Protein AF-Q9FS65-F1 (afdb_monomer)

Secondary structure (DSSP, 8-state):
---EE-------TTSPP-TT-EE-GGGS-HHHHHHHHH-SEEEES-TTSPPPPPP--TT-SS----TT-TTPPPPHHHHHHHHHTT-SEEEEEEEEEE-TTTSSEEEEEEEEEEESS-----HHHHHHHHHHHHHHHHHHHHHHHHHHHHHHHHHHHHHHHHHHHHT-SSTTHHHHSSS--

InterPro domains:
  IPR001294 Phytochrome [PR01033] (72-93)
  IPR001294 Phytochrome [PR01033] (174-181)
  IPR003018 GAF domain [PF01590] (18-142)
  IPR016132 Phytochrome chromophore attachment domain [PS50046] (1-134)
  IPR029016 GAF-like domain superfamily [G3DSA:3.30.450.40] (1-148)
  IPR043150 Phytochrome, PHY domain superfamily [G3DSA:3.30.450.270] (149-180)

pLDDT: mean 93.16, std 6.76, range [67.38, 98.56]

Nearest PDB structures (foldseek):
  9iuz-assembly1_B  TM=9.362E-01  e=1.000E-20  Arabidopsis thaliana
  8isi-assembly1_B  TM=8.993E-01  e=2.220E-21  Arabidopsis thaliana
  8iff-assembly1_A  TM=9.114E-01  e=3.704E-20  Arabidopsis thaliana
  8isk-assembly1_A  TM=8.924E-01  e=1.300E-20  Zea mays
  8isi-assembly1_A  TM=9.080E-01  e=2.851E-20  Arabidopsis thaliana

Structure (mmCIF, N/CA/C/O backbone):
data_AF-Q9FS65-F1
#
_entry.id   AF-Q9FS65-F1
#
loop_
_atom_site.group_PDB
_atom_site.id
_atom_site.type_symbol
_atom_site.label_atom_id
_atom_site.label_alt_id
_atom_site.label_comp_id
_atom_site.label_asym_id
_atom_site.label_entity_id
_atom_site.label_seq_id
_atom_site.pdbx_PDB_ins_code
_atom_site.Cartn_x
_atom_site.Cartn_y
_atom_site.Cartn_z
_atom_site.occupancy
_atom_site.B_iso_or_equiv
_atom_site.auth_seq_id
_atom_site.auth_comp_id
_atom_site.auth_asym_id
_atom_site.auth_atom_id
_atom_site.pdbx_PDB_model_num
ATOM 1 N N . ASP A 1 1 ? 1.106 12.030 -12.619 1.00 86.31 1 ASP A N 1
ATOM 2 C CA . ASP A 1 1 ? -0.183 12.593 -12.154 1.00 86.31 1 ASP A CA 1
ATOM 3 C C . ASP A 1 1 ? -0.673 11.954 -10.846 1.00 86.31 1 ASP A C 1
ATOM 5 O O . ASP A 1 1 ? -1.723 12.346 -10.353 1.00 86.31 1 ASP A O 1
ATOM 9 N N . ASP A 1 2 ? 0.106 11.047 -10.233 1.00 91.38 2 ASP A N 1
ATOM 10 C CA . ASP A 1 2 ? -0.126 10.528 -8.879 1.00 91.38 2 ASP A CA 1
ATOM 11 C C . ASP A 1 2 ? -1.420 9.708 -8.698 1.00 91.38 2 ASP A C 1
ATOM 13 O O . ASP A 1 2 ? -1.745 9.336 -7.569 1.00 91.38 2 ASP A O 1
ATOM 17 N N . HIS A 1 3 ? -2.154 9.392 -9.763 1.00 96.62 3 HIS A N 1
ATOM 18 C CA . HIS A 1 3 ? -3.291 8.474 -9.694 1.00 96.62 3 HIS A CA 1
ATOM 19 C C . HIS A 1 3 ? -2.804 7.026 -9.478 1.00 96.62 3 HIS A C 1
ATOM 21 O O . HIS A 1 3 ? -1.623 6.725 -9.656 1.00 96.62 3 HIS A O 1
ATOM 27 N N . GLY A 1 4 ? -3.691 6.145 -9.017 1.00 97.31 4 GLY A N 1
ATOM 28 C CA . GLY A 1 4 ? -3.369 4.741 -8.752 1.00 97.31 4 GLY A CA 1
ATOM 29 C C . GLY A 1 4 ? -4.002 3.805 -9.774 1.00 97.31 4 GLY A C 1
ATOM 30 O O . GLY A 1 4 ? -5.078 4.099 -10.282 1.00 97.31 4 GLY A O 1
ATOM 31 N N . GLU A 1 5 ? -3.370 2.661 -10.012 1.00 98.31 5 GLU A N 1
ATOM 32 C CA . GLU A 1 5 ? -3.901 1.557 -10.817 1.00 98.31 5 GLU A CA 1
ATOM 33 C C . GLU A 1 5 ? -3.731 0.244 -10.046 1.00 98.31 5 GLU A C 1
ATOM 35 O O . GLU A 1 5 ? -2.705 0.017 -9.393 1.00 98.31 5 GLU A O 1
ATOM 40 N N . VAL A 1 6 ? -4.729 -0.637 -10.118 1.00 98.56 6 VAL A N 1
ATOM 41 C CA . VAL A 1 6 ? -4.621 -2.002 -9.589 1.00 98.56 6 VAL A CA 1
ATOM 42 C C . VAL A 1 6 ? -3.952 -2.890 -10.635 1.00 98.56 6 VAL A C 1
ATOM 44 O O . VAL A 1 6 ? -4.607 -3.405 -11.535 1.00 98.56 6 VAL A O 1
ATOM 47 N N . VAL A 1 7 ? -2.641 -3.094 -10.498 1.00 98.25 7 VAL A N 1
ATOM 48 C CA . VAL A 1 7 ? -1.824 -3.839 -11.481 1.00 98.25 7 VAL A CA 1
ATOM 49 C C . VAL A 1 7 ? -1.807 -5.359 -11.274 1.00 98.25 7 VAL A C 1
ATOM 51 O O . VAL A 1 7 ? -1.416 -6.108 -12.165 1.00 98.25 7 VAL A O 1
ATOM 54 N N . ALA A 1 8 ? -2.192 -5.830 -10.087 1.00 98.31 8 ALA A N 1
ATOM 55 C CA . ALA A 1 8 ? -2.272 -7.247 -9.746 1.00 98.31 8 ALA A CA 1
ATOM 56 C C . ALA A 1 8 ? -3.258 -7.449 -8.590 1.00 98.31 8 ALA A C 1
ATOM 58 O O . ALA A 1 8 ? -3.319 -6.630 -7.672 1.00 98.31 8 ALA A O 1
ATOM 59 N N . GLU A 1 9 ? -4.004 -8.554 -8.608 1.00 98.50 9 GLU A N 1
ATOM 60 C CA . GLU A 1 9 ? -5.001 -8.863 -7.585 1.00 98.50 9 GLU A CA 1
ATOM 61 C C . GLU A 1 9 ? -5.102 -10.376 -7.341 1.00 98.50 9 GLU A C 1
ATOM 63 O O . GLU A 1 9 ? -5.035 -11.179 -8.269 1.00 98.50 9 GLU A O 1
ATOM 68 N N . MET A 1 10 ? -5.300 -10.755 -6.077 1.00 98.00 10 MET A N 1
ATOM 69 C CA . MET A 1 10 ? -5.759 -12.081 -5.668 1.00 98.00 10 MET A CA 1
ATOM 70 C C . MET A 1 10 ? -6.933 -11.883 -4.712 1.00 98.00 10 MET A C 1
ATOM 72 O O . MET A 1 10 ? -6.786 -11.238 -3.672 1.00 98.00 10 MET A O 1
ATOM 76 N N . ARG A 1 11 ? -8.099 -12.433 -5.056 1.00 97.12 11 ARG A N 1
ATOM 77 C CA . ARG A 1 11 ? -9.352 -12.193 -4.329 1.00 97.12 11 ARG A CA 1
ATOM 78 C C . ARG A 1 11 ? -10.133 -13.475 -4.076 1.00 97.12 11 ARG A C 1
ATOM 80 O O . ARG A 1 11 ? -9.870 -14.519 -4.667 1.00 97.12 11 ARG A O 1
ATOM 87 N N . ARG A 1 12 ? -11.142 -13.372 -3.210 1.00 97.62 12 ARG A N 1
ATOM 88 C CA . ARG A 1 12 ? -12.167 -14.411 -3.063 1.00 97.62 12 ARG A CA 1
ATOM 89 C C . ARG A 1 12 ? -12.995 -14.482 -4.368 1.00 97.62 12 ARG A C 1
ATOM 91 O O . ARG A 1 12 ? -13.317 -13.414 -4.902 1.00 97.62 12 ARG A O 1
ATOM 98 N N . PRO A 1 13 ? -13.316 -15.676 -4.908 1.00 96.56 13 PRO A N 1
ATOM 99 C CA . PRO A 1 13 ? -13.944 -15.811 -6.232 1.00 96.56 13 PRO A CA 1
ATOM 100 C C . PRO A 1 13 ? -15.303 -15.116 -6.405 1.00 96.56 13 PRO A C 1
ATOM 102 O O . PRO A 1 13 ? -15.640 -14.718 -7.514 1.00 96.56 13 PRO A O 1
ATOM 105 N N . ASP A 1 14 ? -16.049 -14.927 -5.324 1.00 96.94 14 ASP A N 1
ATOM 106 C CA . ASP A 1 14 ? -17.379 -14.307 -5.271 1.00 96.94 14 ASP A CA 1
ATOM 107 C C . ASP A 1 14 ? -17.375 -12.768 -5.230 1.00 96.94 14 ASP A C 1
ATOM 109 O O . ASP A 1 14 ? -18.440 -12.163 -5.276 1.00 96.94 14 ASP A O 1
ATOM 113 N N . LEU A 1 15 ? -16.211 -12.126 -5.097 1.00 96.62 15 LEU A N 1
ATOM 114 C CA . LEU A 1 15 ? -16.104 -10.662 -5.076 1.00 96.62 15 LEU A CA 1
ATOM 115 C C . LEU A 1 15 ? -15.887 -10.099 -6.480 1.00 96.62 15 LEU A C 1
ATOM 117 O O . LEU A 1 15 ? -15.248 -10.742 -7.302 1.00 96.62 15 LEU A O 1
ATOM 121 N N . GLU A 1 16 ? -16.343 -8.882 -6.749 1.00 96.38 16 GLU A N 1
ATOM 122 C CA . GLU A 1 16 ? -16.004 -8.213 -8.009 1.00 96.38 16 GLU A CA 1
ATOM 123 C C . GLU A 1 16 ? -14.493 -7.914 -8.082 1.00 96.38 16 GLU A C 1
ATOM 125 O O . GLU A 1 16 ? -13.897 -7.538 -7.067 1.00 96.38 16 GLU A O 1
ATOM 130 N N . PRO A 1 17 ? -13.843 -8.119 -9.244 1.00 97.31 17 PRO A N 1
ATOM 131 C CA . PRO A 1 17 ? -12.432 -7.802 -9.422 1.00 97.31 17 PRO A CA 1
ATOM 132 C C . PRO A 1 17 ? -12.204 -6.292 -9.515 1.00 97.31 17 PRO A C 1
ATOM 134 O O . PRO A 1 17 ? -12.977 -5.578 -10.153 1.00 97.31 17 PRO A O 1
ATOM 137 N N . TYR A 1 18 ? -11.093 -5.821 -8.950 1.00 97.75 18 TYR A N 1
ATOM 138 C CA . TYR A 1 18 ? -10.623 -4.441 -9.119 1.00 97.75 18 TYR A CA 1
ATOM 139 C C . TYR A 1 18 ? -9.433 -4.320 -10.076 1.00 97.75 18 TYR A C 1
ATOM 141 O O . TYR A 1 18 ? -9.003 -3.207 -10.373 1.00 97.75 18 TYR A O 1
ATOM 149 N N . LEU A 1 19 ? -8.896 -5.441 -10.567 1.00 98.31 19 LEU A N 1
ATOM 150 C CA . LEU A 1 19 ? -7.780 -5.474 -11.515 1.00 98.31 19 LEU A CA 1
ATOM 151 C C . LEU A 1 19 ? -8.014 -4.560 -12.734 1.00 98.31 19 LEU A C 1
ATOM 153 O O . LEU A 1 19 ? -9.037 -4.660 -13.407 1.00 98.31 19 LEU A O 1
ATOM 157 N N . GLY A 1 20 ? -7.037 -3.698 -13.027 1.00 97.81 20 GLY A N 1
ATOM 158 C CA . GLY A 1 20 ? -7.067 -2.752 -14.146 1.00 97.81 20 GLY A CA 1
ATOM 159 C C . GLY A 1 20 ? -7.881 -1.477 -13.899 1.00 97.81 20 GLY A C 1
ATOM 160 O O . GLY A 1 20 ? -7.923 -0.608 -14.767 1.00 97.81 20 GLY A O 1
ATOM 161 N N . LEU A 1 21 ? -8.528 -1.324 -12.737 1.00 98.00 21 LEU A N 1
ATOM 162 C CA . LEU A 1 21 ? -9.207 -0.076 -12.392 1.00 98.00 21 LEU A CA 1
ATOM 163 C C . LEU A 1 21 ? -8.202 1.007 -11.986 1.00 98.00 21 LEU A C 1
ATOM 165 O O . LEU A 1 21 ? -7.251 0.758 -11.237 1.00 98.00 21 LEU A O 1
ATOM 169 N N . HIS A 1 22 ? -8.474 2.231 -12.443 1.00 98.00 22 HIS A N 1
ATOM 170 C CA . HIS A 1 22 ? -7.734 3.434 -12.080 1.00 98.00 22 HIS A CA 1
ATOM 171 C C . HIS A 1 22 ? -8.513 4.256 -11.051 1.00 98.00 22 HIS A C 1
ATOM 173 O O . HIS A 1 22 ? -9.728 4.425 -11.157 1.00 98.00 22 HIS A O 1
ATOM 179 N N . TYR A 1 23 ? -7.793 4.808 -10.079 1.00 97.19 23 TYR A N 1
ATOM 180 C CA . TYR A 1 23 ? -8.343 5.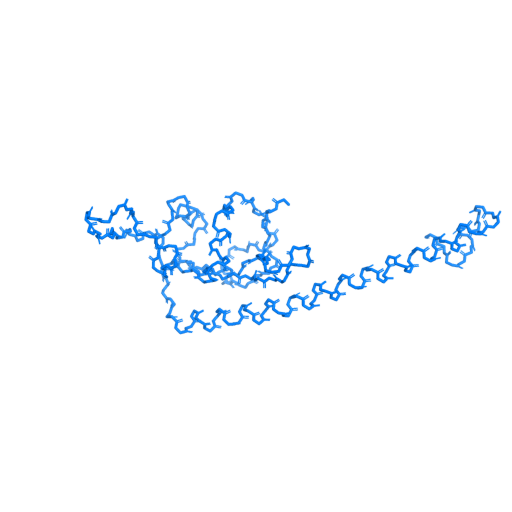595 -8.981 1.00 97.19 23 TYR A CA 1
ATOM 181 C C . TYR A 1 23 ? -7.692 6.976 -8.943 1.00 97.19 23 TYR A C 1
ATOM 183 O O . TYR A 1 23 ? -6.473 7.086 -9.120 1.00 97.19 23 TYR A O 1
ATOM 191 N N . PRO A 1 24 ? -8.465 8.044 -8.693 1.00 97.38 24 PRO A N 1
ATOM 192 C CA . PRO A 1 24 ? -7.945 9.400 -8.715 1.00 97.38 24 PRO A CA 1
ATOM 193 C C . PRO A 1 24 ? -6.917 9.620 -7.601 1.00 97.38 24 PRO A C 1
ATOM 195 O O . PRO A 1 24 ? -7.015 9.073 -6.501 1.00 97.38 24 PRO A O 1
ATOM 198 N N . ALA A 1 25 ? -5.944 10.499 -7.850 1.00 95.69 25 ALA A N 1
ATOM 199 C CA . ALA A 1 25 ? -4.888 10.806 -6.882 1.00 95.69 25 ALA A CA 1
ATOM 200 C C . ALA A 1 25 ? -5.428 11.296 -5.522 1.00 95.69 25 ALA A C 1
ATOM 202 O O . ALA A 1 25 ? -4.781 11.110 -4.486 1.00 95.69 25 ALA A O 1
ATOM 203 N N . THR A 1 26 ? -6.617 11.904 -5.527 1.00 94.50 26 THR A N 1
ATOM 204 C CA . THR A 1 26 ? -7.312 12.451 -4.357 1.00 94.50 26 THR A CA 1
ATOM 205 C C . THR A 1 26 ? -7.785 11.395 -3.361 1.00 94.50 26 THR A C 1
ATOM 207 O O . THR A 1 26 ? -7.934 11.728 -2.186 1.00 94.50 26 THR A O 1
ATOM 210 N N . ASP A 1 27 ? -7.956 10.135 -3.778 1.00 95.12 27 ASP A N 1
ATOM 211 C CA . ASP A 1 27 ? -8.369 9.041 -2.883 1.00 95.12 27 ASP A CA 1
ATOM 212 C C . ASP A 1 27 ? -7.326 8.777 -1.787 1.00 95.12 27 ASP A C 1
ATOM 214 O O . ASP A 1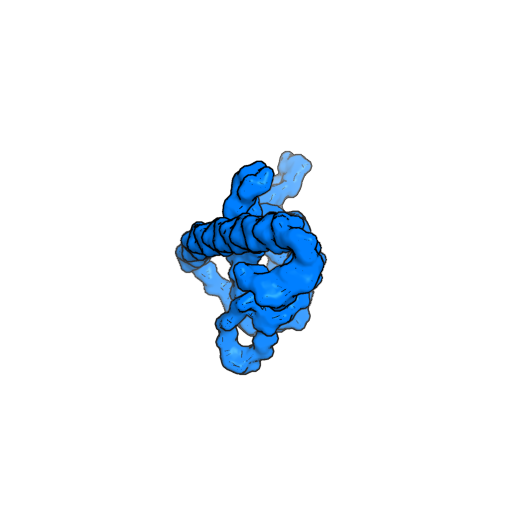 27 ? -7.655 8.406 -0.656 1.00 95.12 27 ASP A O 1
ATOM 218 N N . ILE A 1 28 ? -6.048 9.031 -2.094 1.00 94.38 28 ILE A N 1
ATOM 219 C CA . ILE A 1 28 ? -4.940 8.961 -1.140 1.00 94.38 28 ILE A CA 1
ATOM 220 C C . ILE A 1 28 ? -4.208 10.308 -1.137 1.00 94.38 28 ILE A C 1
ATOM 222 O O . ILE A 1 28 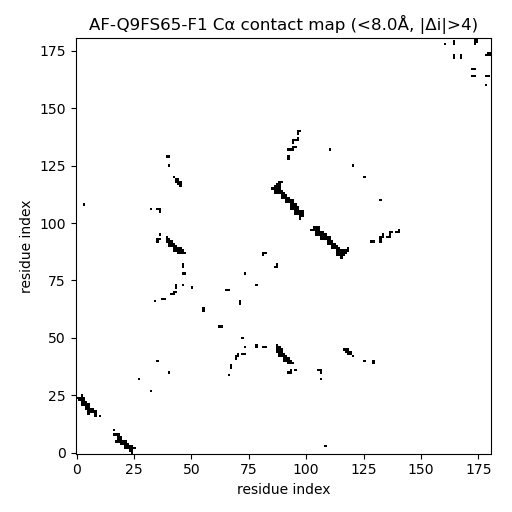? -3.258 10.495 -1.906 1.00 94.38 28 ILE A O 1
ATOM 226 N N . PRO A 1 29 ? -4.587 11.240 -0.241 1.00 94.81 29 PRO A N 1
ATOM 227 C CA . PRO A 1 29 ? -3.957 12.553 -0.150 1.00 94.81 29 PRO A CA 1
ATOM 228 C C . PRO A 1 29 ? -2.439 12.470 0.048 1.00 94.81 29 PRO A C 1
ATOM 230 O O . PRO A 1 29 ? -1.941 11.556 0.714 1.00 94.81 29 PRO A O 1
ATOM 233 N N . GLN A 1 30 ? -1.696 13.466 -0.444 1.00 93.69 30 GLN A N 1
ATOM 234 C CA . GLN A 1 30 ? -0.228 13.510 -0.341 1.00 93.69 30 GLN A CA 1
ATOM 235 C C . GLN A 1 30 ? 0.281 13.352 1.103 1.00 93.69 30 GLN A C 1
ATOM 237 O O . GLN A 1 30 ? 1.238 12.618 1.347 1.00 93.69 30 GLN A O 1
ATOM 242 N N . ALA A 1 31 ? -0.406 13.947 2.085 1.00 92.31 31 ALA A N 1
ATOM 243 C CA . ALA A 1 31 ? -0.077 13.777 3.502 1.00 92.31 31 ALA A CA 1
ATOM 244 C C . ALA A 1 31 ? -0.142 12.305 3.957 1.00 92.31 31 ALA A C 1
ATOM 246 O O . ALA A 1 31 ? 0.715 11.846 4.715 1.00 92.31 31 ALA A O 1
ATOM 247 N N . SER A 1 32 ? -1.118 11.537 3.463 1.00 94.31 32 SER A N 1
ATOM 248 C CA . SER A 1 32 ? -1.241 10.102 3.747 1.00 94.31 32 SER A CA 1
ATOM 249 C C . SER A 1 32 ? -0.114 9.303 3.095 1.00 94.31 32 SER A C 1
ATOM 251 O O . SER A 1 32 ? 0.467 8.438 3.749 1.00 94.31 32 SER A O 1
ATOM 253 N N . ARG A 1 33 ? 0.258 9.626 1.849 1.00 95.00 33 ARG A N 1
ATOM 254 C CA . ARG A 1 33 ? 1.407 9.005 1.157 1.00 95.00 33 ARG A CA 1
ATOM 255 C C . ARG A 1 33 ? 2.710 9.243 1.913 1.00 95.00 33 ARG A C 1
ATOM 257 O O . ARG A 1 33 ? 3.480 8.316 2.144 1.00 95.00 33 ARG A O 1
ATOM 264 N N . PHE A 1 34 ? 2.916 10.466 2.394 1.00 92.38 34 PHE A N 1
ATOM 265 C CA . PHE A 1 34 ? 4.062 10.801 3.233 1.00 92.38 34 PHE A CA 1
ATOM 266 C C . PHE A 1 34 ? 4.050 10.047 4.573 1.00 92.38 34 PHE A C 1
ATOM 268 O O . PHE A 1 34 ? 5.091 9.589 5.048 1.00 92.38 34 PHE A O 1
ATOM 275 N N . LEU A 1 35 ? 2.877 9.853 5.184 1.00 93.50 35 LEU A N 1
ATOM 276 C CA . LEU A 1 35 ? 2.758 9.025 6.385 1.00 93.50 35 LEU A CA 1
ATOM 277 C C . LEU A 1 35 ? 3.093 7.553 6.123 1.00 93.50 35 LEU A C 1
ATOM 279 O O . LEU A 1 35 ? 3.681 6.935 7.009 1.00 93.50 35 LEU A O 1
ATOM 283 N N . PHE A 1 36 ? 2.788 7.010 4.942 1.00 95.00 36 PHE A N 1
ATOM 284 C CA . PHE A 1 36 ? 3.178 5.648 4.557 1.00 95.00 36 PHE A CA 1
ATOM 285 C C . PHE A 1 36 ? 4.695 5.476 4.416 1.00 95.00 36 PHE A C 1
ATOM 287 O O . PHE A 1 36 ? 5.223 4.411 4.728 1.00 95.00 36 PHE A O 1
ATOM 294 N N . MET A 1 37 ? 5.421 6.540 4.060 1.00 91.94 37 MET A N 1
ATOM 295 C CA . MET A 1 37 ? 6.889 6.525 4.080 1.00 91.94 37 MET A CA 1
ATOM 296 C C . MET A 1 37 ? 7.455 6.408 5.502 1.00 91.94 37 MET A C 1
ATOM 298 O O . MET A 1 37 ? 8.514 5.814 5.698 1.00 91.94 37 MET A O 1
ATOM 302 N N . LYS A 1 38 ? 6.750 6.955 6.504 1.00 89.88 38 LYS A N 1
ATOM 303 C CA . LYS A 1 38 ? 7.149 6.891 7.922 1.00 89.88 38 LYS A CA 1
ATOM 304 C C . LYS A 1 38 ? 6.643 5.638 8.635 1.00 89.88 38 LYS A C 1
ATOM 306 O O . LYS A 1 38 ? 7.338 5.129 9.506 1.00 89.88 38 LYS A O 1
ATOM 311 N N . ASN A 1 39 ? 5.443 5.176 8.294 1.00 92.69 39 ASN A N 1
ATOM 312 C CA . ASN A 1 39 ? 4.802 3.997 8.864 1.00 92.69 39 ASN A CA 1
ATOM 313 C C . ASN A 1 39 ? 4.364 3.086 7.730 1.00 92.69 39 ASN A C 1
ATOM 315 O O . ASN A 1 39 ? 3.329 3.306 7.099 1.00 92.69 39 ASN A O 1
ATOM 319 N N . ARG A 1 40 ? 5.176 2.062 7.487 1.00 95.38 40 ARG A N 1
ATOM 320 C CA . ARG A 1 40 ? 5.052 1.218 6.302 1.00 95.38 40 ARG A CA 1
ATOM 321 C C . ARG A 1 40 ? 3.861 0.279 6.350 1.00 95.38 40 ARG A C 1
ATOM 323 O O . ARG A 1 40 ? 3.460 -0.196 5.301 1.00 95.38 40 ARG A O 1
ATOM 330 N N . VAL A 1 41 ? 3.287 0.025 7.525 1.00 97.56 41 VAL A N 1
ATOM 331 C CA . VAL A 1 41 ? 2.123 -0.852 7.687 1.00 97.56 41 VAL A CA 1
ATOM 332 C C . VAL A 1 41 ? 1.027 -0.138 8.457 1.00 97.56 41 VAL A C 1
ATOM 334 O O . VAL A 1 41 ? 1.258 0.420 9.532 1.00 97.56 41 VAL A O 1
ATOM 337 N N . ARG A 1 42 ? -0.194 -0.191 7.927 1.00 97.50 42 ARG A N 1
ATOM 338 C CA . ARG A 1 42 ? -1.387 0.358 8.564 1.00 97.5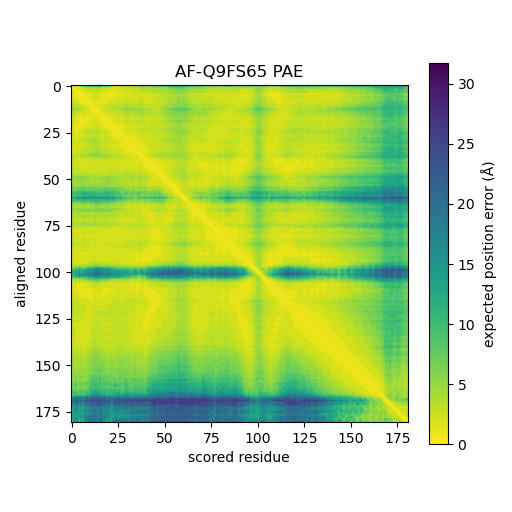0 42 ARG A CA 1
ATOM 339 C C . ARG A 1 42 ? -2.521 -0.650 8.518 1.00 97.50 42 ARG A C 1
ATOM 341 O O . ARG A 1 42 ? -2.841 -1.169 7.459 1.00 97.50 42 ARG A O 1
ATOM 348 N N . MET A 1 43 ? -3.158 -0.871 9.662 1.00 98.25 43 MET A N 1
ATOM 349 C CA . MET A 1 43 ? -4.304 -1.764 9.789 1.00 98.25 43 MET A CA 1
ATOM 350 C C . MET A 1 43 ? -5.512 -0.988 10.316 1.00 98.25 43 MET A C 1
ATOM 352 O O . MET A 1 43 ? -5.378 -0.180 11.234 1.00 98.25 43 MET A O 1
ATOM 356 N N . ILE A 1 44 ? -6.684 -1.264 9.756 1.00 98.38 44 ILE A N 1
ATOM 357 C CA . ILE A 1 44 ? -7.987 -0.882 10.300 1.00 98.38 44 ILE A CA 1
ATOM 358 C C . ILE A 1 44 ? -8.773 -2.177 10.480 1.00 98.38 44 ILE A C 1
ATOM 360 O O . ILE A 1 44 ? -9.071 -2.854 9.499 1.00 98.38 44 ILE A O 1
ATOM 364 N N . CYS A 1 45 ? -9.098 -2.530 11.724 1.00 98.06 45 CYS A N 1
ATOM 365 C CA . CYS A 1 45 ? -9.803 -3.781 12.016 1.00 98.06 45 CYS A CA 1
ATOM 366 C C . CYS A 1 45 ? -11.276 -3.740 11.621 1.00 98.06 45 CYS A C 1
ATOM 368 O O . CYS A 1 45 ? -11.811 -4.753 11.193 1.00 98.06 45 CYS A O 1
ATOM 370 N N . ASP A 1 46 ? -11.922 -2.595 11.831 1.00 98.31 46 ASP A N 1
ATOM 371 C CA . ASP A 1 46 ? -13.312 -2.321 11.477 1.00 98.31 46 ASP A CA 1
ATOM 372 C C . ASP A 1 46 ? -13.462 -0.801 11.343 1.00 98.31 46 ASP A C 1
ATOM 374 O O . ASP A 1 46 ? -13.194 -0.075 12.305 1.00 98.31 46 ASP A O 1
ATOM 378 N N . TYR A 1 47 ? -13.851 -0.300 10.169 1.00 97.19 47 TYR A N 1
ATOM 379 C CA . TYR A 1 47 ? -14.059 1.142 9.982 1.00 97.19 47 TYR A CA 1
ATOM 380 C C . TYR A 1 47 ? -15.278 1.673 10.756 1.00 97.19 47 TYR A C 1
ATOM 382 O O . TYR A 1 47 ? -15.362 2.875 11.003 1.00 97.19 47 TYR A O 1
ATOM 390 N N . ARG A 1 48 ? -16.217 0.795 11.134 1.00 97.06 48 ARG A N 1
ATOM 391 C CA . ARG A 1 48 ? -17.466 1.142 11.833 1.00 97.06 48 ARG A CA 1
ATOM 392 C C . ARG A 1 48 ? -17.260 1.302 13.336 1.00 97.06 48 ARG A C 1
ATOM 394 O O . ARG A 1 48 ? -18.126 1.843 14.020 1.00 97.06 48 ARG A O 1
ATOM 401 N N . ALA A 1 49 ? -16.135 0.815 13.861 1.00 95.81 49 ALA A N 1
ATOM 402 C CA . ALA A 1 49 ? -15.831 0.898 15.279 1.00 95.81 49 ALA A CA 1
ATOM 403 C C . ALA A 1 49 ? -15.715 2.362 15.726 1.00 95.81 49 ALA A C 1
ATOM 405 O O . ALA A 1 49 ? -15.013 3.172 15.117 1.00 95.81 49 ALA A O 1
ATOM 406 N N . THR A 1 50 ? -16.384 2.701 16.829 1.00 95.50 50 THR A N 1
ATOM 407 C CA . THR A 1 50 ? -16.324 4.049 17.396 1.00 95.50 50 THR A CA 1
ATOM 408 C C . THR A 1 50 ? -14.907 4.361 17.874 1.00 95.50 50 THR A C 1
ATOM 410 O O . THR A 1 50 ? -14.338 3.644 18.699 1.00 95.50 50 THR A O 1
ATOM 413 N N . ALA A 1 51 ? -14.330 5.455 17.374 1.00 95.25 51 ALA A N 1
ATOM 414 C CA . ALA A 1 51 ? -12.994 5.882 17.766 1.00 95.25 51 ALA A CA 1
ATOM 415 C C . ALA A 1 51 ? -12.942 6.274 19.254 1.00 95.25 51 ALA A C 1
ATOM 417 O O . ALA A 1 51 ? -13.756 7.063 19.741 1.00 95.25 51 ALA A O 1
ATOM 418 N N . VAL A 1 52 ? -11.939 5.763 19.968 1.00 96.00 52 VAL A N 1
ATOM 419 C CA . VAL A 1 52 ? -11.727 6.061 21.390 1.00 96.00 52 VAL A CA 1
ATOM 420 C C . VAL A 1 52 ? -10.890 7.330 21.537 1.00 96.00 52 VAL A C 1
ATOM 422 O O . VAL A 1 52 ? -9.797 7.443 20.979 1.00 96.00 52 VAL A O 1
ATOM 425 N N . LYS A 1 53 ? -11.394 8.301 22.310 1.00 94.69 53 LYS A N 1
ATOM 426 C CA . LYS A 1 53 ? -10.681 9.558 22.578 1.00 94.69 53 LYS A CA 1
ATOM 427 C C . LYS A 1 53 ? -9.479 9.313 23.492 1.00 94.69 53 LYS A C 1
ATOM 429 O O . LYS A 1 53 ? -9.634 8.791 24.595 1.00 94.69 53 LYS A O 1
ATOM 434 N N . VAL A 1 54 ? -8.304 9.773 23.069 1.00 94.75 54 VAL A N 1
ATOM 435 C CA . VAL A 1 54 ? -7.101 9.794 23.911 1.00 94.75 54 VAL A CA 1
ATOM 436 C C . VAL A 1 54 ? -7.251 10.876 24.979 1.00 94.75 54 VAL A C 1
ATOM 438 O O . VAL A 1 54 ? -7.569 12.026 24.673 1.00 94.75 54 VAL A O 1
ATOM 441 N N . ARG A 1 55 ? -7.038 10.508 26.245 1.00 94.69 55 ARG A N 1
ATOM 442 C CA . ARG A 1 55 ? -6.978 11.453 27.365 1.00 94.69 55 ARG A CA 1
ATOM 443 C C . ARG A 1 55 ? -5.538 11.926 27.511 1.00 94.69 55 ARG A C 1
ATOM 445 O O . ARG A 1 55 ? -4.636 11.107 27.637 1.00 94.69 55 ARG A O 1
ATOM 452 N N . GLN A 1 56 ? -5.339 13.237 27.474 1.00 94.19 56 GLN A N 1
ATOM 453 C CA . GLN A 1 56 ? -4.028 13.867 27.598 1.00 94.19 56 GLN A CA 1
ATOM 454 C C . GLN A 1 56 ? -4.062 14.923 28.704 1.00 94.19 56 GLN A C 1
ATOM 456 O O . GLN A 1 56 ? -5.108 15.529 28.954 1.00 94.19 56 GLN A O 1
ATOM 461 N N . ASP A 1 57 ? -2.929 15.119 29.371 1.00 95.31 57 ASP A N 1
ATOM 462 C CA . ASP A 1 57 ? -2.771 16.153 30.392 1.00 95.31 57 ASP A CA 1
ATOM 463 C C . ASP A 1 57 ? -2.941 17.547 29.764 1.00 95.31 57 ASP A C 1
ATOM 465 O O . ASP A 1 57 ? -2.388 17.825 28.700 1.00 95.31 57 ASP A O 1
ATOM 469 N N . LYS A 1 58 ? -3.688 18.438 30.426 1.00 92.81 58 LYS A N 1
ATOM 470 C CA . LYS A 1 58 ? -3.916 19.816 29.958 1.00 92.81 58 LYS A CA 1
ATOM 471 C C . LYS A 1 58 ? -2.633 20.651 29.907 1.00 92.81 58 LYS A C 1
ATOM 473 O O . LYS A 1 58 ? -2.612 21.671 29.232 1.00 92.81 58 LYS A O 1
ATOM 478 N N . ARG A 1 59 ? -1.581 20.230 30.615 1.00 95.50 59 ARG A N 1
ATOM 479 C CA . ARG A 1 59 ? -0.260 20.873 30.608 1.00 95.50 59 ARG A CA 1
ATOM 480 C C . ARG A 1 59 ? 0.504 20.664 29.300 1.00 95.50 59 ARG A C 1
ATOM 482 O O . ARG A 1 59 ? 1.472 21.375 29.048 1.00 95.50 59 ARG A O 1
ATOM 489 N N . LEU A 1 60 ? 0.097 19.705 28.465 1.00 92.38 60 LEU A N 1
ATOM 490 C CA . LEU A 1 60 ? 0.660 19.545 27.127 1.00 92.38 60 LEU A CA 1
ATOM 491 C C . LEU A 1 60 ? 0.217 20.726 26.254 1.00 92.38 60 LEU A C 1
ATOM 493 O O . LEU A 1 60 ? -0.961 20.859 25.937 1.00 92.38 60 LEU A O 1
ATOM 497 N N . GLY A 1 61 ? 1.171 21.556 25.825 1.00 89.81 61 GLY A N 1
ATOM 498 C CA . GLY A 1 61 ? 0.908 22.712 24.956 1.00 89.81 61 GLY A CA 1
ATOM 499 C C . GLY A 1 61 ? 0.416 22.358 23.544 1.00 89.81 61 GLY A C 1
ATOM 500 O O . GLY A 1 61 ? 0.056 23.247 22.781 1.00 89.81 61 GLY A O 1
ATOM 501 N N . GLN A 1 62 ? 0.393 21.070 23.185 1.00 91.38 62 GLN A N 1
ATOM 502 C CA . GLN A 1 62 ? -0.131 20.573 21.915 1.00 91.38 62 GLN A CA 1
ATOM 503 C C . GLN A 1 62 ? -0.663 19.142 22.046 1.00 91.38 62 GLN A C 1
ATOM 505 O O . GLN A 1 62 ? -0.270 18.392 22.941 1.00 91.38 62 GLN A O 1
ATOM 510 N N . VAL A 1 63 ? -1.534 18.748 21.115 1.00 90.31 63 VAL A N 1
ATOM 511 C CA . VAL A 1 63 ? -2.068 17.381 21.037 1.00 90.31 63 VAL A CA 1
ATOM 512 C C . VAL A 1 63 ? -0.954 16.392 20.685 1.00 90.31 63 VAL A C 1
ATOM 514 O O . VAL A 1 63 ? -0.131 16.657 19.807 1.00 90.31 63 VAL A O 1
ATOM 517 N N . LEU A 1 64 ? -0.944 15.228 21.339 1.00 92.06 64 LEU A N 1
ATOM 518 C CA . LEU A 1 64 ? 0.023 14.170 21.043 1.00 92.06 64 LEU A CA 1
ATOM 519 C C . LEU A 1 64 ? -0.083 13.707 19.580 1.00 92.06 64 LEU A C 1
ATOM 521 O O . LEU A 1 64 ? -1.159 13.351 19.093 1.00 92.06 64 LEU A O 1
ATOM 525 N N . SER A 1 65 ? 1.054 13.628 18.885 1.00 91.69 65 SER A N 1
ATOM 526 C CA . SER A 1 65 ? 1.088 13.089 17.525 1.00 91.69 65 SER A CA 1
ATOM 527 C C . SER A 1 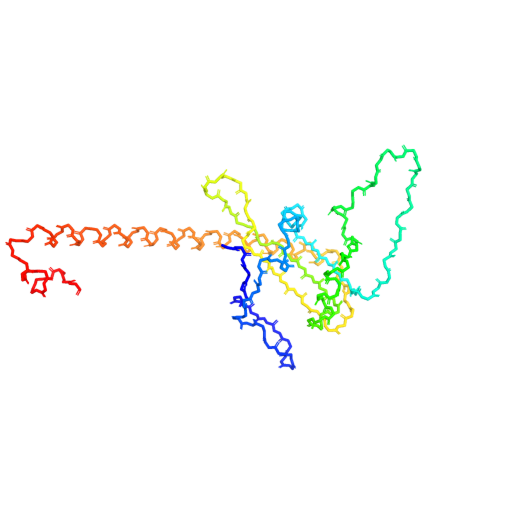65 ? 0.945 11.568 17.536 1.00 91.69 65 SER A C 1
ATOM 529 O O . SER A 1 65 ? 1.868 10.837 17.889 1.00 91.69 65 SER A O 1
ATOM 531 N N . LEU A 1 66 ? -0.202 11.074 17.068 1.00 93.75 66 LEU A N 1
ATOM 532 C CA . LEU A 1 66 ? -0.465 9.639 16.901 1.00 93.75 66 LEU A CA 1
ATOM 533 C C . LEU A 1 66 ? -0.020 9.101 15.539 1.00 93.75 66 LEU A C 1
ATOM 535 O O . LEU A 1 66 ? -0.370 7.981 15.175 1.00 93.75 66 LEU A O 1
ATOM 539 N N . SER A 1 67 ? 0.749 9.881 14.776 1.00 90.38 67 SER A N 1
ATOM 540 C CA . SER A 1 67 ? 1.140 9.543 13.403 1.00 90.38 67 SER A CA 1
ATOM 541 C C . SER A 1 67 ? 1.778 8.158 13.293 1.00 90.38 67 SER A C 1
ATOM 543 O O . SER A 1 67 ? 1.521 7.473 12.311 1.00 90.38 67 SER A O 1
ATOM 545 N N . ARG A 1 68 ? 2.561 7.736 14.299 1.00 90.94 68 ARG A N 1
ATOM 546 C CA . ARG A 1 68 ? 3.245 6.430 14.365 1.00 90.94 68 ARG A CA 1
ATOM 547 C C . ARG A 1 68 ? 2.508 5.349 15.163 1.00 90.94 68 ARG A C 1
ATOM 549 O O . ARG A 1 68 ? 3.017 4.245 15.319 1.00 90.94 68 ARG A O 1
ATOM 556 N N . SER A 1 69 ? 1.324 5.651 15.690 1.00 94.44 69 SER A N 1
ATOM 557 C CA . SER A 1 69 ? 0.540 4.664 16.430 1.00 94.44 69 SER A CA 1
ATOM 558 C C . SER A 1 69 ? -0.071 3.642 15.474 1.00 94.44 69 SER A C 1
ATOM 560 O O . SER A 1 69 ? -0.742 4.005 14.506 1.00 94.44 69 SER A O 1
ATOM 562 N N . THR A 1 70 ? 0.106 2.358 15.786 1.00 94.12 70 THR A N 1
ATOM 563 C CA . THR A 1 70 ? -0.491 1.243 15.032 1.00 94.12 70 THR A CA 1
ATOM 564 C C . THR A 1 70 ? -2.011 1.163 15.192 1.00 94.12 70 THR A C 1
ATOM 566 O O . THR A 1 70 ? -2.673 0.542 14.367 1.00 94.12 70 THR A O 1
ATOM 569 N N . LEU A 1 71 ? -2.564 1.815 16.222 1.00 94.94 71 LEU A N 1
ATOM 570 C CA . LEU A 1 71 ? -3.996 1.852 16.543 1.00 94.94 71 LEU A CA 1
ATOM 571 C C . LEU A 1 71 ? -4.659 3.180 16.148 1.00 94.94 71 LEU A C 1
ATOM 573 O O . LEU A 1 71 ? -5.772 3.478 16.578 1.00 94.94 71 LEU A O 1
ATOM 577 N N . ARG A 1 72 ? -3.974 4.021 15.364 1.00 95.31 72 ARG A N 1
ATOM 578 C CA . ARG A 1 72 ? -4.511 5.316 14.936 1.00 95.31 72 ARG A CA 1
ATOM 579 C C . ARG A 1 72 ? -5.810 5.125 14.143 1.00 95.31 72 ARG A C 1
ATOM 581 O O . ARG A 1 72 ? -5.805 4.513 13.073 1.00 95.31 72 ARG 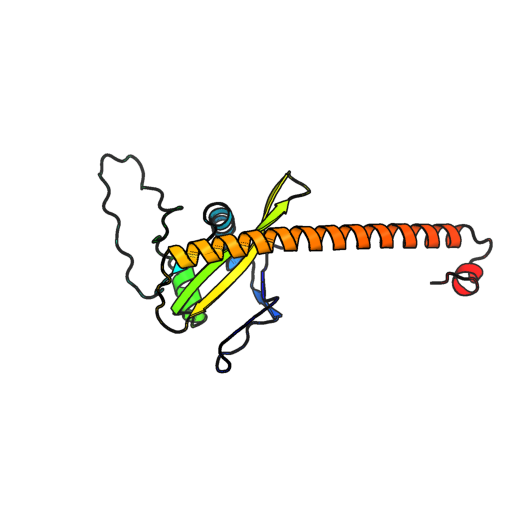A O 1
ATOM 588 N N . ALA A 1 73 ? -6.889 5.736 14.632 1.00 96.06 73 ALA A N 1
ATOM 589 C CA . ALA A 1 73 ? -8.194 5.708 13.981 1.00 96.06 73 ALA A CA 1
ATOM 590 C C . ALA A 1 73 ? -8.138 6.258 12.537 1.00 96.06 73 ALA A C 1
ATOM 592 O O . ALA A 1 73 ? -7.341 7.164 12.244 1.00 96.06 73 ALA A O 1
ATOM 593 N N . PRO A 1 74 ? -8.953 5.720 11.610 1.00 95.25 74 PRO A N 1
ATOM 594 C CA . PRO A 1 74 ? -9.118 6.316 10.293 1.00 95.25 74 PRO A CA 1
ATOM 595 C C . PRO A 1 74 ? -9.758 7.699 10.381 1.00 95.25 74 PRO A C 1
ATOM 597 O O . PRO A 1 74 ? -10.561 7.980 11.265 1.00 95.25 74 PRO A O 1
ATOM 600 N N . TYR A 1 75 ? -9.397 8.562 9.434 1.00 94.44 75 TYR A N 1
ATOM 601 C CA . TYR A 1 75 ? -10.105 9.819 9.240 1.00 94.44 75 TYR A CA 1
ATOM 602 C C . TYR A 1 75 ? -11.490 9.544 8.632 1.00 94.44 75 TYR A C 1
ATOM 604 O O . TYR A 1 75 ? -11.636 8.596 7.858 1.00 94.44 75 TYR A O 1
ATOM 612 N N . GLY A 1 76 ? -12.488 10.372 8.959 1.00 93.88 76 GLY A N 1
ATOM 613 C CA . GLY A 1 76 ? -13.894 10.131 8.608 1.00 93.88 76 GLY A CA 1
ATOM 614 C C . GLY A 1 76 ? -14.142 9.920 7.111 1.00 93.88 76 GLY A C 1
ATOM 615 O O . GLY A 1 76 ? -14.829 8.971 6.744 1.00 93.88 76 GLY A O 1
ATOM 616 N N . CYS A 1 77 ? -13.510 10.718 6.240 1.00 95.19 77 CYS A N 1
ATOM 617 C CA . CYS A 1 77 ? -13.657 10.539 4.789 1.00 95.19 77 CYS A CA 1
ATOM 618 C C . CYS A 1 77 ? -13.175 9.160 4.312 1.00 95.19 77 CYS A C 1
ATOM 620 O O . CYS A 1 77 ? -13.817 8.542 3.471 1.00 95.19 77 CYS A O 1
ATOM 622 N N . HIS A 1 78 ? -12.094 8.633 4.894 1.00 97.00 78 HIS A N 1
ATOM 623 C CA . HIS A 1 78 ? -11.571 7.320 4.529 1.00 97.00 78 HIS A CA 1
ATOM 624 C C . HIS A 1 78 ? -12.411 6.180 5.118 1.00 97.00 78 HIS A C 1
ATOM 626 O O . HIS A 1 78 ? -12.561 5.146 4.478 1.00 97.00 78 HIS A O 1
ATOM 632 N N . ALA A 1 79 ? -13.002 6.361 6.304 1.00 96.62 79 ALA A N 1
ATOM 633 C CA . ALA A 1 79 ? -13.967 5.399 6.837 1.00 96.62 79 ALA A CA 1
ATOM 634 C C . ALA A 1 79 ? -15.214 5.298 5.936 1.00 96.62 79 ALA A C 1
ATOM 636 O O . ALA A 1 79 ? -15.671 4.196 5.645 1.00 96.62 79 ALA A O 1
ATOM 637 N N . GLN A 1 80 ? -15.712 6.428 5.423 1.00 97.00 80 GLN A N 1
ATOM 638 C CA . GLN A 1 80 ? -16.809 6.430 4.452 1.00 97.00 80 GLN A CA 1
ATOM 639 C C . GLN A 1 80 ? -16.392 5.830 3.101 1.00 97.00 80 GLN A C 1
ATOM 641 O O . GLN A 1 80 ? -17.160 5.090 2.499 1.00 97.00 80 GLN A O 1
ATOM 646 N N . TYR A 1 81 ? -15.166 6.093 2.642 1.00 97.00 81 TYR A N 1
ATOM 647 C CA . TYR A 1 81 ? -14.613 5.458 1.443 1.00 97.00 81 TYR A CA 1
ATOM 648 C C . TYR A 1 81 ? -14.593 3.928 1.567 1.00 97.00 81 TYR A C 1
ATOM 650 O O . TYR A 1 81 ? -15.057 3.221 0.676 1.00 97.00 81 TYR A O 1
ATOM 658 N N . MET A 1 82 ? -14.129 3.415 2.710 1.00 97.94 82 MET A N 1
ATOM 659 C CA . MET A 1 82 ? -14.151 1.984 3.021 1.00 97.94 82 MET A CA 1
ATOM 660 C C . MET A 1 82 ? -15.571 1.408 3.005 1.00 97.94 82 MET A C 1
ATOM 662 O O . MET A 1 82 ? -15.783 0.344 2.421 1.00 97.94 82 MET A O 1
ATOM 666 N N . ALA A 1 83 ? -16.539 2.136 3.574 1.00 97.44 83 ALA A N 1
ATOM 667 C CA . ALA A 1 83 ? -17.953 1.768 3.531 1.00 97.44 83 ALA A CA 1
ATOM 668 C C . ALA A 1 83 ? -18.470 1.642 2.092 1.00 97.44 83 ALA A C 1
ATOM 670 O O . ALA A 1 83 ? -19.079 0.633 1.746 1.00 97.44 83 ALA A O 1
ATOM 671 N N . ASN A 1 84 ? -18.176 2.632 1.248 1.00 96.62 84 ASN A N 1
ATOM 672 C CA . ASN A 1 84 ? -18.628 2.667 -0.142 1.00 96.62 84 ASN A CA 1
ATOM 673 C C . ASN A 1 84 ? -18.000 1.545 -0.986 1.00 96.62 84 ASN A C 1
ATOM 675 O O . ASN A 1 84 ? -18.662 1.005 -1.863 1.00 96.62 84 ASN A O 1
ATOM 679 N N . MET A 1 85 ? -16.750 1.163 -0.698 1.00 95.75 85 MET A N 1
ATOM 680 C CA . MET A 1 85 ? -16.081 0.033 -1.358 1.00 95.75 85 MET A CA 1
ATOM 681 C C . MET A 1 85 ? -16.451 -1.344 -0.780 1.00 95.75 85 MET A C 1
ATOM 683 O O . MET A 1 85 ? -15.928 -2.356 -1.243 1.00 95.75 85 MET A O 1
ATOM 687 N N . GLY A 1 86 ? -17.264 -1.412 0.280 1.00 96.19 86 GLY A N 1
ATOM 688 C CA . GLY A 1 86 ? -17.584 -2.672 0.962 1.00 96.19 86 GLY A CA 1
ATOM 689 C C . GLY A 1 86 ? -16.402 -3.309 1.713 1.00 96.19 86 GLY A C 1
ATOM 690 O O . GLY A 1 86 ? -16.431 -4.500 2.029 1.00 96.19 86 GLY A O 1
ATOM 691 N N . SER A 1 87 ? -15.354 -2.537 2.024 1.00 97.31 87 SER A N 1
ATOM 692 C CA . SER A 1 87 ? -14.178 -3.015 2.764 1.00 97.31 87 SER A CA 1
ATOM 693 C C . SER A 1 87 ? -14.324 -2.729 4.261 1.00 97.31 87 SER A C 1
ATOM 695 O O . SER A 1 87 ? -14.049 -1.634 4.737 1.00 97.31 87 SER A O 1
ATOM 697 N N . ILE A 1 88 ? -14.749 -3.724 5.045 1.00 98.31 88 ILE A N 1
ATOM 698 C CA . ILE A 1 88 ? -14.945 -3.558 6.497 1.00 98.31 88 ILE A CA 1
ATOM 699 C C . ILE A 1 88 ? -13.612 -3.388 7.231 1.00 98.31 88 ILE A C 1
ATOM 701 O O . ILE A 1 88 ? -13.477 -2.518 8.094 1.00 98.31 88 ILE A O 1
ATOM 705 N N . ALA A 1 89 ? -12.625 -4.203 6.870 1.00 98.56 89 ALA A N 1
ATOM 706 C CA . ALA A 1 89 ? -11.273 -4.135 7.408 1.00 98.56 89 ALA A CA 1
ATOM 707 C C . ALA A 1 89 ? -10.258 -3.925 6.285 1.00 98.56 89 ALA A C 1
ATOM 709 O O . ALA A 1 89 ? -10.479 -4.340 5.143 1.00 98.56 89 ALA A O 1
ATOM 710 N N . SER A 1 90 ? -9.118 -3.326 6.624 1.00 98.38 90 SER A N 1
ATOM 711 C CA . SER A 1 90 ? -8.010 -3.160 5.689 1.00 98.38 90 SER A CA 1
ATOM 712 C C . SER A 1 90 ? -6.645 -3.340 6.344 1.00 98.38 90 SER A C 1
ATOM 714 O O . SER A 1 90 ? -6.429 -3.000 7.511 1.00 98.38 90 SER A O 1
ATOM 716 N N . LEU A 1 91 ? -5.704 -3.874 5.569 1.00 98.56 91 LEU A N 1
ATOM 717 C CA . LEU A 1 91 ? -4.278 -3.888 5.876 1.00 98.56 91 LEU A CA 1
ATOM 718 C C . LEU A 1 91 ? -3.544 -3.327 4.661 1.00 98.56 91 LEU A C 1
ATOM 720 O O . LEU A 1 91 ? -3.648 -3.869 3.569 1.00 98.56 91 LEU A O 1
ATOM 724 N N . VAL A 1 92 ? -2.824 -2.231 4.855 1.00 98.25 92 VAL A N 1
ATOM 725 C CA . VAL A 1 92 ? -2.124 -1.512 3.791 1.00 98.25 92 VAL A CA 1
ATOM 726 C C . VAL A 1 92 ? -0.642 -1.480 4.108 1.00 98.25 92 VAL A C 1
ATOM 728 O O . VAL A 1 92 ? -0.257 -1.133 5.229 1.00 98.25 92 VAL A O 1
ATOM 731 N N . MET A 1 93 ? 0.179 -1.829 3.123 1.00 98.25 93 MET A N 1
ATOM 732 C CA . MET A 1 93 ? 1.632 -1.883 3.238 1.00 98.25 93 MET A CA 1
ATOM 733 C C . MET A 1 93 ? 2.288 -1.059 2.133 1.00 98.25 93 MET A C 1
ATOM 735 O O . MET A 1 93 ? 1.900 -1.138 0.970 1.00 98.25 93 MET A O 1
ATOM 739 N N . ALA A 1 94 ? 3.273 -0.249 2.504 1.00 97.81 94 ALA A N 1
ATOM 740 C CA . ALA A 1 94 ? 3.962 0.661 1.604 1.00 97.81 94 ALA A CA 1
ATOM 741 C C . ALA A 1 94 ? 5.076 -0.051 0.831 1.00 97.81 94 ALA A C 1
ATOM 743 O O . ALA A 1 94 ? 6.009 -0.580 1.437 1.00 97.81 94 ALA A O 1
ATOM 744 N N . VAL A 1 95 ? 5.018 0.005 -0.501 1.00 97.62 95 VAL A N 1
ATOM 745 C CA . VAL A 1 95 ? 6.107 -0.436 -1.377 1.00 97.62 95 VAL A CA 1
ATOM 746 C C . VAL A 1 95 ? 6.984 0.768 -1.679 1.00 97.62 95 VAL A C 1
ATOM 748 O O . VAL A 1 95 ? 6.551 1.724 -2.324 1.00 97.62 95 VAL A O 1
ATOM 751 N N . THR A 1 96 ? 8.226 0.735 -1.203 1.00 94.56 96 THR A N 1
ATOM 752 C CA . THR A 1 96 ? 9.186 1.824 -1.416 1.00 94.56 96 THR A CA 1
ATOM 753 C C . THR A 1 96 ? 10.320 1.381 -2.314 1.00 94.56 96 THR A C 1
ATOM 755 O O . THR A 1 96 ? 10.887 0.315 -2.082 1.00 94.56 96 THR A O 1
ATOM 758 N N . VAL A 1 97 ? 10.681 2.250 -3.247 1.00 92.88 97 VAL A N 1
ATOM 759 C CA . VAL A 1 97 ? 11.775 2.076 -4.205 1.00 92.88 97 VAL A CA 1
ATOM 760 C C . VAL A 1 97 ? 12.798 3.187 -4.018 1.00 92.88 97 VAL A C 1
ATOM 762 O O . VAL A 1 97 ? 12.495 4.216 -3.400 1.00 92.88 97 VAL A O 1
ATOM 765 N N . ASP A 1 98 ? 14.001 2.992 -4.542 1.00 89.12 98 ASP A N 1
ATOM 766 C CA . ASP A 1 98 ? 15.020 4.038 -4.507 1.00 89.12 98 ASP A CA 1
ATOM 767 C C . ASP A 1 98 ? 14.653 5.149 -5.500 1.00 89.12 98 ASP A C 1
ATOM 769 O O . ASP A 1 98 ? 14.030 4.921 -6.542 1.00 89.12 98 ASP A O 1
ATOM 773 N N . ASN A 1 99 ? 14.957 6.388 -5.125 1.00 81.88 99 ASN A N 1
ATOM 774 C CA . ASN A 1 99 ? 14.710 7.557 -5.953 1.00 81.88 99 ASN A CA 1
ATOM 775 C C . ASN A 1 99 ? 16.024 8.005 -6.596 1.00 81.88 99 ASN A C 1
ATOM 777 O O . ASN A 1 99 ? 16.823 8.694 -5.963 1.00 81.88 99 ASN A O 1
ATOM 781 N N . SER A 1 100 ? 16.236 7.605 -7.850 1.00 72.12 100 SER A N 1
ATOM 782 C CA . SER A 1 100 ? 17.459 7.888 -8.607 1.00 72.12 100 SER A CA 1
ATOM 783 C C . SER A 1 100 ? 17.682 9.375 -8.899 1.00 72.12 100 SER A C 1
ATOM 785 O O . SER A 1 100 ? 18.822 9.776 -9.093 1.00 72.12 100 SER A O 1
ATOM 787 N N . GLU A 1 101 ? 16.627 10.195 -8.924 1.00 67.38 101 GLU A N 1
ATOM 788 C CA . GLU A 1 101 ? 16.722 11.616 -9.298 1.00 67.38 101 GLU A CA 1
ATOM 789 C C . GLU A 1 101 ? 17.076 12.525 -8.115 1.00 67.38 101 GLU A C 1
ATOM 791 O O . GLU A 1 101 ? 17.828 13.483 -8.264 1.00 67.38 101 GLU A O 1
ATOM 796 N N . VAL A 1 102 ? 16.531 1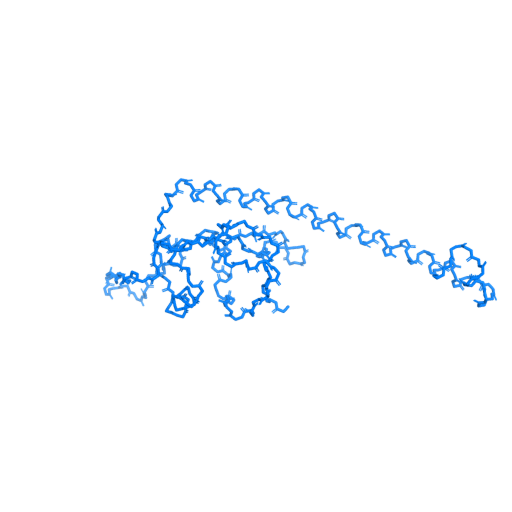2.231 -6.932 1.00 68.25 102 VAL A N 1
ATOM 797 C CA . VAL A 1 102 ? 16.627 13.107 -5.744 1.00 68.25 102 VAL A CA 1
ATOM 798 C C . VAL A 1 102 ? 17.482 12.479 -4.634 1.00 68.25 102 VAL A C 1
ATOM 800 O O . VAL A 1 102 ? 17.820 13.133 -3.650 1.00 68.25 102 VAL A O 1
ATOM 803 N N . GLY A 1 103 ? 17.848 11.202 -4.778 1.00 73.19 103 GLY A N 1
ATOM 804 C CA . GLY A 1 103 ? 18.404 10.399 -3.695 1.00 73.19 103 GLY A CA 1
ATOM 805 C C . GLY A 1 103 ? 17.344 10.039 -2.643 1.00 73.19 103 GLY A C 1
ATOM 806 O O . GLY A 1 103 ? 16.319 10.702 -2.474 1.00 73.19 103 GLY A O 1
ATOM 807 N N . GLY A 1 104 ? 17.570 8.944 -1.915 1.00 84.69 104 GLY A N 1
ATOM 808 C CA . GLY A 1 104 ? 16.644 8.450 -0.890 1.00 84.69 104 GLY A CA 1
ATOM 809 C C . GLY A 1 104 ? 15.569 7.508 -1.440 1.00 84.69 104 GLY A C 1
ATOM 810 O O . GLY A 1 104 ? 15.777 6.838 -2.447 1.00 84.69 104 GLY A O 1
ATOM 811 N N . ARG A 1 105 ? 14.421 7.414 -0.754 1.00 88.19 105 ARG A N 1
ATOM 812 C CA . ARG A 1 105 ? 13.322 6.506 -1.127 1.00 88.19 105 ARG A CA 1
ATOM 813 C C . ARG A 1 105 ? 12.071 7.258 -1.547 1.00 88.19 105 ARG A C 1
ATOM 815 O O . ARG A 1 105 ? 11.727 8.272 -0.943 1.00 88.19 105 ARG A O 1
ATOM 822 N N . ARG A 1 106 ? 11.336 6.693 -2.502 1.00 91.69 106 ARG A N 1
ATOM 823 C CA . ARG A 1 106 ? 9.994 7.138 -2.902 1.00 91.69 106 ARG A CA 1
ATOM 824 C C . ARG A 1 106 ? 8.963 6.030 -2.695 1.00 91.69 106 ARG A C 1
ATOM 826 O O . ARG A 1 106 ? 9.299 4.845 -2.715 1.00 91.69 106 ARG A O 1
ATOM 833 N N . LEU A 1 107 ? 7.705 6.420 -2.501 1.00 94.88 107 LEU A N 1
ATOM 834 C CA . LEU A 1 107 ? 6.578 5.489 -2.490 1.00 94.88 107 LEU A CA 1
ATOM 835 C C . LEU A 1 107 ? 6.293 5.083 -3.937 1.00 94.88 107 LEU A C 1
ATOM 837 O O . LEU A 1 107 ? 5.921 5.933 -4.739 1.00 94.88 107 LEU A O 1
ATOM 841 N N . TRP A 1 108 ? 6.496 3.812 -4.272 1.00 95.38 108 TRP A N 1
ATOM 842 C CA . TRP A 1 108 ? 6.161 3.289 -5.598 1.00 95.38 108 TRP A CA 1
ATOM 843 C C . TRP A 1 108 ? 4.679 2.945 -5.697 1.00 95.38 108 TRP A C 1
ATOM 845 O O . TRP A 1 108 ? 4.030 3.246 -6.689 1.00 95.38 108 TRP A O 1
ATOM 855 N N . GLY A 1 109 ? 4.142 2.341 -4.639 1.00 97.25 109 GLY A N 1
ATOM 856 C CA . GLY A 1 109 ? 2.761 1.890 -4.586 1.00 97.25 109 GLY A CA 1
ATOM 857 C C . GLY A 1 109 ? 2.419 1.293 -3.229 1.00 97.25 109 GLY A C 1
ATOM 858 O O . GLY A 1 109 ? 3.178 1.416 -2.262 1.00 97.25 109 GLY A O 1
ATOM 859 N N . LEU A 1 110 ? 1.263 0.642 -3.156 1.00 98.25 110 LEU A N 1
ATOM 860 C CA . LEU A 1 110 ? 0.752 0.020 -1.941 1.00 98.25 110 LEU A CA 1
ATOM 861 C C . LEU A 1 110 ? 0.334 -1.420 -2.229 1.00 98.25 110 LEU A C 1
ATOM 863 O O . LEU A 1 110 ? -0.293 -1.692 -3.247 1.00 98.25 110 LEU A O 1
ATOM 867 N N . VAL A 1 111 ? 0.611 -2.319 -1.289 1.00 98.50 111 VAL A N 1
ATOM 868 C CA . VAL A 1 111 ? -0.093 -3.601 -1.198 1.00 98.50 111 VAL A CA 1
ATOM 869 C C . VAL A 1 111 ? -1.290 -3.382 -0.283 1.00 98.50 111 VAL A C 1
ATOM 871 O O . VAL A 1 111 ? -1.124 -3.043 0.892 1.00 98.50 111 VAL A O 1
ATOM 874 N N . VAL A 1 112 ? -2.495 -3.534 -0.826 1.00 98.31 112 VAL A N 1
ATOM 875 C CA . VAL A 1 112 ? -3.753 -3.277 -0.119 1.00 98.31 112 VAL A CA 1
ATOM 876 C C . VAL A 1 112 ? -4.517 -4.583 0.029 1.00 98.31 112 VAL A C 1
ATOM 878 O O . VAL A 1 112 ? -4.847 -5.240 -0.951 1.00 98.31 112 VAL A O 1
ATOM 881 N N . CYS A 1 113 ? -4.813 -4.960 1.267 1.00 98.50 113 CYS A N 1
ATOM 882 C CA . CYS A 1 113 ? -5.664 -6.096 1.584 1.00 98.50 113 CYS A CA 1
ATOM 883 C C . CYS A 1 113 ? -7.001 -5.587 2.122 1.00 98.50 113 CYS A C 1
ATOM 885 O O . CYS A 1 113 ? -7.024 -4.801 3.073 1.00 98.50 113 CYS A O 1
ATOM 887 N N . HIS A 1 114 ? -8.102 -6.091 1.569 1.00 98.50 114 HIS A N 1
ATOM 888 C CA . HIS A 1 114 ? -9.457 -5.828 2.047 1.00 98.50 114 HIS A CA 1
ATOM 889 C C . HIS A 1 114 ? -10.046 -7.057 2.741 1.00 98.50 114 HIS A C 1
ATOM 891 O O . HIS A 1 114 ? -9.710 -8.201 2.426 1.00 98.50 114 HIS A O 1
ATOM 897 N N . HIS A 1 115 ? -10.959 -6.826 3.681 1.00 98.50 115 HIS A N 1
ATOM 898 C CA . HIS A 1 115 ? -11.788 -7.883 4.243 1.00 98.50 115 HIS A CA 1
ATOM 899 C C . HIS A 1 115 ? -13.243 -7.438 4.353 1.00 98.50 115 HIS A C 1
ATOM 901 O O . HIS A 1 115 ? -13.525 -6.313 4.763 1.00 98.50 115 HIS A O 1
ATOM 907 N N . THR A 1 116 ? -14.165 -8.343 4.026 1.00 98.00 116 THR A N 1
ATOM 908 C CA . THR A 1 116 ? -15.617 -8.103 4.085 1.00 98.00 116 THR A CA 1
ATOM 909 C C . THR A 1 116 ? -16.185 -8.218 5.499 1.00 98.00 116 THR A C 1
ATOM 911 O O . THR A 1 116 ? -17.376 -8.032 5.698 1.00 98.00 116 THR A O 1
ATOM 914 N N . THR A 1 117 ? -15.357 -8.562 6.486 1.00 98.12 117 THR A N 1
ATOM 915 C CA . THR A 1 117 ? -15.706 -8.639 7.910 1.00 98.12 117 THR A CA 1
ATOM 916 C C . THR A 1 117 ? -14.594 -8.000 8.736 1.00 98.12 117 THR A C 1
ATOM 918 O O . THR A 1 117 ? -13.484 -7.820 8.224 1.00 98.12 117 THR A O 1
ATOM 921 N N . PRO A 1 118 ? -14.837 -7.679 10.018 1.00 98.44 118 PRO A N 1
ATOM 922 C CA . PRO A 1 118 ? -13.774 -7.208 10.889 1.00 98.44 118 PRO A CA 1
ATOM 923 C C . PRO A 1 118 ? -12.614 -8.201 10.930 1.00 98.44 118 PRO A C 1
ATOM 925 O O . PRO A 1 118 ? -12.829 -9.414 11.017 1.00 98.44 118 PRO A O 1
ATOM 928 N N . ARG A 1 119 ? -11.379 -7.700 10.860 1.00 98.38 119 ARG A N 1
ATOM 929 C CA . ARG A 1 119 ? -10.184 -8.550 10.881 1.00 98.38 119 ARG A CA 1
ATOM 930 C C . ARG A 1 119 ? -9.048 -7.895 11.637 1.00 98.38 119 ARG A C 1
ATOM 932 O O . ARG A 1 119 ? -8.514 -6.872 11.223 1.00 98.38 119 ARG A O 1
ATOM 939 N N . PHE A 1 120 ? -8.635 -8.543 12.718 1.00 98.12 120 PHE A N 1
ATOM 940 C CA . PHE A 1 120 ? -7.405 -8.211 13.419 1.00 98.12 120 PHE A CA 1
ATOM 941 C C . PHE A 1 120 ? -6.278 -9.132 12.948 1.00 98.12 120 PHE A C 1
ATOM 943 O O . PHE A 1 120 ? -6.429 -10.351 12.922 1.00 98.12 120 PHE A O 1
ATOM 950 N N . VAL A 1 121 ? -5.136 -8.547 12.597 1.00 98.12 121 VAL A N 1
ATOM 951 C CA . VAL A 1 121 ? -3.922 -9.279 12.220 1.00 98.12 121 VAL A CA 1
ATOM 952 C C . VAL A 1 121 ? -2.872 -9.058 13.306 1.00 98.12 121 VAL A C 1
ATOM 954 O O . VAL A 1 121 ? -2.494 -7.906 13.493 1.00 98.12 121 VAL A O 1
ATOM 957 N N . PRO A 1 122 ? -2.374 -10.082 14.023 1.00 98.12 122 PRO A N 1
ATOM 958 C CA . PRO A 1 122 ? -1.381 -9.904 15.086 1.00 98.12 122 PRO A CA 1
ATOM 959 C C . PRO A 1 122 ? -0.108 -9.186 14.623 1.00 98.12 122 PRO A C 1
ATOM 961 O O . PRO A 1 122 ? 0.329 -9.344 13.483 1.00 98.12 122 PRO A O 1
ATOM 964 N N . TYR A 1 123 ? 0.519 -8.421 15.524 1.00 97.25 123 TYR A N 1
ATOM 965 C CA . TYR A 1 123 ? 1.721 -7.641 15.205 1.00 97.25 123 TYR A CA 1
ATOM 966 C C . TYR A 1 123 ? 2.857 -8.468 14.573 1.00 97.25 123 TYR A C 1
ATOM 968 O O . TYR A 1 123 ? 3.390 -7.997 13.570 1.00 97.25 123 TYR A O 1
ATOM 976 N N . PRO A 1 124 ? 3.196 -9.686 15.052 1.00 98.31 124 PRO A N 1
ATOM 977 C CA . PRO A 1 124 ? 4.261 -10.482 14.436 1.00 98.31 124 PRO A CA 1
ATOM 978 C C . PRO A 1 124 ? 4.021 -10.759 12.948 1.00 98.31 124 PRO A C 1
ATOM 980 O O . PRO A 1 124 ? 4.944 -10.646 12.147 1.00 98.31 124 PRO A O 1
ATOM 983 N N . LEU A 1 125 ? 2.770 -11.033 12.559 1.00 98.19 125 LEU A N 1
ATOM 984 C CA . LEU A 1 125 ? 2.431 -11.260 11.156 1.00 98.19 125 LEU A CA 1
ATOM 985 C C . LEU A 1 125 ? 2.537 -9.965 10.345 1.00 98.19 125 LEU A C 1
ATOM 987 O O . LEU A 1 125 ? 3.092 -9.973 9.255 1.00 98.19 125 LEU A O 1
ATOM 991 N N . ARG A 1 126 ? 2.084 -8.832 10.899 1.00 98.00 126 ARG A N 1
ATOM 992 C CA . ARG A 1 126 ? 2.241 -7.519 10.246 1.00 98.00 126 ARG A CA 1
ATOM 993 C C . ARG A 1 126 ? 3.711 -7.164 10.021 1.00 98.00 126 ARG A C 1
ATOM 995 O O . ARG A 1 126 ? 4.043 -6.637 8.966 1.00 98.00 126 ARG A O 1
ATOM 1002 N N . TYR A 1 127 ? 4.572 -7.473 10.987 1.00 97.12 127 TYR A N 1
ATOM 1003 C CA . TYR A 1 127 ? 6.013 -7.253 10.885 1.00 97.12 127 TYR A CA 1
ATOM 1004 C C . TYR A 1 127 ? 6.657 -8.159 9.826 1.00 97.12 127 TYR A C 1
ATOM 1006 O O . TYR A 1 127 ? 7.449 -7.694 9.010 1.00 97.12 127 TYR A O 1
ATOM 1014 N N . ALA A 1 128 ? 6.255 -9.432 9.762 1.00 98.25 128 ALA A N 1
ATOM 1015 C CA . ALA A 1 128 ? 6.689 -10.339 8.700 1.00 98.25 128 ALA A CA 1
ATOM 1016 C C . ALA A 1 128 ? 6.249 -9.851 7.306 1.00 98.25 128 ALA A C 1
ATOM 1018 O O . ALA A 1 128 ? 7.043 -9.864 6.366 1.00 98.25 128 ALA A O 1
ATOM 1019 N N . CYS A 1 129 ? 5.014 -9.359 7.166 1.00 97.81 129 CYS A N 1
ATOM 1020 C CA . CYS A 1 129 ? 4.540 -8.782 5.908 1.00 97.81 129 CYS A CA 1
ATOM 1021 C C . CYS A 1 129 ? 5.264 -7.473 5.549 1.00 97.81 129 CYS A C 1
ATOM 1023 O O . CYS A 1 129 ? 5.528 -7.225 4.372 1.00 97.81 129 CYS A O 1
ATOM 1025 N N . GLU A 1 130 ? 5.630 -6.651 6.539 1.00 96.81 130 GLU A N 1
ATOM 1026 C CA . GLU A 1 130 ? 6.477 -5.477 6.312 1.00 96.81 130 GLU A CA 1
ATOM 1027 C C . GLU A 1 130 ? 7.818 -5.887 5.703 1.00 96.81 130 GLU A C 1
ATOM 1029 O O . GLU A 1 130 ? 8.232 -5.325 4.690 1.00 96.81 130 GLU A O 1
ATOM 1034 N N . PHE A 1 131 ? 8.470 -6.893 6.288 1.00 97.38 131 PHE A N 1
ATOM 1035 C CA . PHE A 1 131 ? 9.727 -7.428 5.775 1.00 97.38 131 PHE A CA 1
ATOM 1036 C C . PHE A 1 131 ? 9.574 -7.965 4.347 1.00 97.38 131 PHE A C 1
ATOM 1038 O O . PHE A 1 131 ? 10.353 -7.602 3.468 1.00 97.38 131 PHE A O 1
ATOM 1045 N N . LEU A 1 132 ? 8.522 -8.744 4.077 1.00 98.00 132 LEU A N 1
ATOM 1046 C CA . LEU A 1 132 ? 8.225 -9.238 2.731 1.00 98.00 132 LEU A CA 1
ATOM 1047 C C . LEU A 1 132 ? 8.062 -8.090 1.721 1.00 98.00 132 LEU A C 1
ATOM 1049 O O . LEU A 1 132 ? 8.607 -8.145 0.622 1.00 98.00 132 LEU A O 1
ATOM 1053 N N . THR A 1 133 ? 7.366 -7.022 2.112 1.00 97.00 133 THR A N 1
ATOM 1054 C CA . THR A 1 133 ? 7.163 -5.836 1.266 1.00 97.00 133 THR A CA 1
ATOM 1055 C C . THR A 1 133 ? 8.482 -5.100 0.997 1.00 97.00 133 THR A C 1
ATOM 1057 O O . THR A 1 133 ? 8.680 -4.553 -0.087 1.00 97.00 133 THR A O 1
ATOM 1060 N N . GLN A 1 134 ? 9.420 -5.108 1.950 1.00 94.62 134 GLN A N 1
ATOM 1061 C CA . GLN A 1 134 ? 10.760 -4.549 1.745 1.00 94.62 134 GLN A CA 1
ATOM 1062 C C . GLN A 1 134 ? 11.573 -5.370 0.741 1.00 94.62 134 GLN A C 1
ATOM 1064 O O . GLN A 1 134 ? 12.175 -4.783 -0.156 1.00 94.62 134 GLN A O 1
ATOM 1069 N N . VAL A 1 135 ? 11.560 -6.702 0.854 1.00 96.94 135 VAL A N 1
ATOM 1070 C CA . VAL A 1 135 ? 12.223 -7.596 -0.113 1.00 96.94 135 VAL A CA 1
ATOM 1071 C C . VAL A 1 135 ? 11.615 -7.419 -1.505 1.00 96.94 135 VAL A C 1
ATOM 1073 O O . VAL A 1 135 ? 12.349 -7.289 -2.483 1.00 96.94 135 VAL A O 1
ATOM 1076 N N . PHE A 1 136 ? 10.286 -7.322 -1.589 1.00 97.44 136 PHE A N 1
ATOM 1077 C CA . PHE A 1 136 ? 9.589 -7.010 -2.834 1.00 97.44 136 PHE A CA 1
ATOM 1078 C C . PHE A 1 136 ? 10.063 -5.682 -3.440 1.00 97.44 136 PHE A C 1
ATOM 1080 O O . PHE A 1 136 ? 10.388 -5.640 -4.622 1.00 97.44 136 PHE A O 1
ATOM 1087 N N . GLY A 1 137 ? 10.187 -4.621 -2.635 1.00 95.88 137 GLY A N 1
ATOM 1088 C CA . GLY A 1 137 ? 10.706 -3.328 -3.091 1.00 95.88 137 GLY A CA 1
ATOM 1089 C C . GLY A 1 137 ? 12.134 -3.399 -3.648 1.00 95.88 137 GLY A C 1
ATOM 1090 O O . GLY A 1 137 ? 12.428 -2.753 -4.649 1.00 95.88 137 GLY A O 1
ATOM 1091 N N . VAL A 1 138 ? 13.008 -4.221 -3.056 1.00 94.69 138 VAL A N 1
ATOM 1092 C CA . VAL A 1 138 ? 14.376 -4.440 -3.565 1.00 94.69 138 VAL A CA 1
ATOM 1093 C C . VAL A 1 138 ? 14.358 -5.144 -4.922 1.00 94.69 138 VAL A C 1
ATOM 1095 O O . VAL A 1 138 ? 15.050 -4.715 -5.844 1.00 94.69 138 VAL A O 1
ATOM 1098 N N . GLN A 1 139 ? 13.554 -6.200 -5.073 1.00 96.50 139 GLN A N 1
ATOM 1099 C CA . GLN A 1 139 ? 13.427 -6.879 -6.363 1.00 96.50 139 GLN A CA 1
ATOM 1100 C C . GLN A 1 139 ? 12.835 -5.942 -7.421 1.00 96.50 139 GLN A C 1
ATOM 1102 O O . GLN A 1 139 ? 13.319 -5.895 -8.548 1.00 96.50 139 GLN A O 1
ATOM 1107 N N . LEU A 1 140 ? 11.835 -5.147 -7.045 1.00 96.00 140 LEU A N 1
ATOM 1108 C CA . LEU A 1 140 ? 11.213 -4.171 -7.927 1.00 96.00 140 LEU A CA 1
ATOM 1109 C C . LEU A 1 140 ? 12.202 -3.094 -8.394 1.00 96.00 140 LEU A C 1
ATOM 1111 O O . LEU A 1 140 ? 12.215 -2.777 -9.580 1.00 96.00 140 LEU A O 1
ATOM 1115 N N . ASN A 1 141 ? 13.065 -2.580 -7.506 1.00 93.81 141 ASN A N 1
ATOM 1116 C CA . ASN A 1 141 ? 14.155 -1.669 -7.889 1.00 93.81 141 ASN A CA 1
ATOM 1117 C C . ASN A 1 141 ? 15.013 -2.273 -9.000 1.00 93.81 141 ASN A C 1
ATOM 1119 O O . ASN A 1 141 ? 15.252 -1.629 -10.018 1.00 93.81 141 ASN A O 1
ATOM 1123 N N . LYS A 1 142 ? 15.427 -3.531 -8.824 1.00 93.69 142 LYS A N 1
ATOM 1124 C CA . LYS A 1 142 ? 16.265 -4.239 -9.793 1.00 93.69 142 LYS A CA 1
ATOM 1125 C C . LYS A 1 142 ? 15.585 -4.371 -11.158 1.00 93.69 142 LYS A C 1
ATOM 1127 O O . LYS A 1 142 ? 16.231 -4.131 -12.175 1.00 93.69 142 LYS A O 1
ATOM 1132 N N . GLU A 1 143 ? 14.301 -4.726 -11.190 1.00 95.06 143 GLU A N 1
ATOM 1133 C CA . GLU A 1 143 ? 13.544 -4.833 -12.446 1.00 95.06 143 GLU A CA 1
ATOM 1134 C C . GLU A 1 143 ? 13.379 -3.473 -13.135 1.00 95.06 143 GLU A C 1
ATOM 1136 O O . GLU A 1 143 ? 13.549 -3.362 -14.349 1.00 95.06 143 GLU A O 1
ATOM 1141 N N . VAL A 1 144 ? 13.107 -2.414 -12.365 1.00 90.94 144 VAL A N 1
ATOM 1142 C CA . VAL A 1 144 ? 12.982 -1.048 -12.896 1.00 90.94 144 VAL A CA 1
ATOM 1143 C C . VAL A 1 144 ? 14.311 -0.562 -13.479 1.00 90.94 144 VAL A C 1
ATOM 1145 O O . VAL A 1 144 ? 14.331 -0.023 -14.587 1.00 90.94 144 VAL A O 1
ATOM 1148 N N . GLU A 1 145 ? 15.428 -0.784 -12.784 1.00 90.81 145 GLU A N 1
ATOM 1149 C CA . GLU A 1 145 ? 16.765 -0.446 -13.283 1.00 90.81 145 GLU A CA 1
ATOM 1150 C C . GLU A 1 145 ? 17.123 -1.232 -14.547 1.00 90.81 145 GLU A C 1
ATOM 1152 O O . GLU A 1 145 ? 17.655 -0.666 -15.506 1.00 90.81 145 GLU A O 1
ATOM 1157 N N . LEU A 1 146 ? 16.814 -2.531 -14.582 1.00 94.38 146 LEU A N 1
ATOM 1158 C CA . LEU A 1 146 ? 17.043 -3.362 -15.759 1.00 94.38 146 LEU A CA 1
ATOM 1159 C C . LEU A 1 146 ? 16.229 -2.859 -16.956 1.00 94.38 146 LEU A C 1
ATOM 1161 O O . LEU A 1 146 ? 16.777 -2.704 -18.048 1.00 94.38 146 LEU A O 1
ATOM 1165 N N . ALA A 1 147 ? 14.947 -2.552 -16.752 1.00 93.69 147 ALA A N 1
ATOM 1166 C CA . ALA A 1 147 ? 14.082 -2.005 -17.789 1.00 93.69 147 ALA A CA 1
ATOM 1167 C C . ALA A 1 147 ? 14.598 -0.653 -18.314 1.00 93.69 147 ALA A C 1
ATOM 1169 O O . ALA A 1 147 ? 14.592 -0.425 -19.526 1.00 93.69 147 ALA A O 1
ATOM 1170 N N . ALA A 1 148 ? 15.097 0.217 -17.430 1.00 91.06 148 ALA A N 1
ATOM 1171 C CA . ALA A 1 148 ? 15.706 1.490 -17.812 1.00 91.06 148 ALA A CA 1
ATOM 1172 C C . ALA A 1 148 ? 16.959 1.286 -18.681 1.00 91.06 148 ALA A C 1
ATOM 1174 O O . ALA A 1 148 ? 17.046 1.861 -19.766 1.00 91.06 148 ALA A O 1
ATOM 1175 N N . ARG A 1 149 ? 17.875 0.392 -18.277 1.00 92.88 149 ARG A N 1
ATOM 1176 C CA . ARG A 1 149 ? 19.082 0.053 -19.059 1.00 92.88 149 ARG A CA 1
ATOM 1177 C C . ARG A 1 149 ? 18.745 -0.548 -20.422 1.00 92.88 149 ARG A C 1
ATOM 1179 O O . ARG A 1 149 ? 19.378 -0.224 -21.425 1.00 92.88 149 ARG A O 1
ATOM 1186 N N . LEU A 1 150 ? 17.744 -1.428 -20.485 1.00 95.88 150 LEU A N 1
ATOM 1187 C CA . LEU A 1 150 ? 17.290 -2.016 -21.748 1.00 95.88 150 LEU A CA 1
ATOM 1188 C C . LEU A 1 150 ? 16.710 -0.955 -22.688 1.00 95.88 150 LEU A C 1
ATOM 1190 O O . LEU A 1 150 ? 16.987 -0.995 -23.889 1.00 95.88 150 LEU A O 1
ATOM 1194 N N . ARG A 1 151 ? 15.949 0.001 -22.143 1.00 95.25 151 ARG A N 1
ATOM 1195 C CA . ARG A 1 151 ? 15.397 1.131 -22.894 1.00 95.25 151 ARG A CA 1
ATOM 1196 C C . ARG A 1 151 ? 16.500 2.048 -23.417 1.00 95.25 151 ARG A C 1
ATOM 1198 O O . ARG A 1 151 ? 16.481 2.378 -24.596 1.00 95.25 151 ARG A O 1
ATOM 1205 N N . GLU A 1 152 ? 17.485 2.393 -22.592 1.00 95.00 152 GLU A N 1
ATOM 1206 C CA . GLU A 1 152 ? 18.641 3.201 -22.999 1.00 95.00 152 GLU A CA 1
ATOM 1207 C C . GLU A 1 152 ? 19.443 2.522 -24.117 1.00 95.00 152 GLU A C 1
ATOM 1209 O O . GLU A 1 152 ? 19.694 3.121 -25.162 1.00 95.00 152 GLU A O 1
ATOM 1214 N N . ARG A 1 153 ? 19.750 1.227 -23.965 1.00 96.06 153 ARG A N 1
ATOM 1215 C CA . ARG A 1 153 ? 20.418 0.440 -25.011 1.00 96.06 153 ARG A CA 1
ATOM 1216 C C . ARG A 1 153 ? 19.614 0.420 -26.310 1.00 96.06 153 ARG A C 1
ATOM 1218 O O . ARG A 1 153 ? 20.195 0.476 -27.393 1.00 96.06 153 ARG A O 1
ATOM 1225 N N . HIS A 1 154 ? 18.289 0.304 -26.219 1.00 95.38 154 HIS A N 1
ATOM 1226 C CA . HIS A 1 154 ? 17.429 0.341 -27.396 1.00 95.38 154 HIS A CA 1
ATOM 1227 C C . HIS A 1 154 ? 17.477 1.709 -28.083 1.00 95.38 154 HIS A C 1
ATOM 1229 O O . HIS A 1 154 ? 17.656 1.746 -29.297 1.00 95.38 154 HIS A O 1
ATOM 1235 N N . ILE A 1 155 ? 17.401 2.805 -27.320 1.00 96.06 155 ILE A N 1
ATOM 1236 C CA . ILE A 1 155 ? 17.511 4.175 -27.837 1.00 96.06 155 ILE A CA 1
ATOM 1237 C C . ILE A 1 155 ? 18.852 4.380 -28.545 1.00 96.06 155 ILE A C 1
ATOM 1239 O O . ILE A 1 155 ? 18.856 4.836 -29.685 1.00 96.06 155 ILE A O 1
ATOM 1243 N N . LEU A 1 156 ? 19.971 3.987 -27.926 1.00 96.00 156 LEU A N 1
ATOM 1244 C CA . LEU A 1 156 ? 21.302 4.099 -28.535 1.00 96.00 156 LEU A CA 1
ATOM 1245 C C . LEU A 1 156 ? 21.393 3.311 -29.845 1.00 96.00 156 LEU A C 1
ATOM 1247 O O . LEU A 1 156 ? 21.877 3.827 -30.847 1.00 96.00 156 LEU A O 1
ATOM 1251 N N . ARG A 1 157 ? 20.867 2.080 -29.873 1.00 94.06 157 ARG A N 1
ATOM 1252 C CA . ARG A 1 157 ? 20.825 1.278 -31.103 1.00 94.06 157 ARG A CA 1
ATOM 1253 C C . ARG A 1 157 ? 19.992 1.956 -32.192 1.00 94.06 157 ARG A C 1
ATOM 1255 O O . ARG A 1 157 ? 20.424 1.981 -33.341 1.00 94.06 157 ARG A O 1
ATOM 1262 N N . SER A 1 158 ? 18.828 2.500 -31.844 1.00 93.31 158 SER A N 1
ATOM 1263 C CA . SER A 1 158 ? 17.977 3.234 -32.783 1.00 93.31 158 SER A CA 1
ATOM 1264 C C . SER A 1 158 ? 18.665 4.502 -33.294 1.00 93.31 158 SER A C 1
ATOM 1266 O O . SER A 1 158 ? 18.612 4.768 -34.487 1.00 93.31 158 SER A O 1
ATOM 1268 N N . GLN A 1 159 ? 19.380 5.243 -32.441 1.00 93.00 159 GLN A N 1
ATOM 1269 C CA . GLN A 1 159 ? 20.175 6.406 -32.854 1.00 93.00 159 GLN A CA 1
ATOM 1270 C C . GLN A 1 159 ? 21.283 6.023 -33.837 1.00 93.00 159 GLN A C 1
ATOM 1272 O O . GLN A 1 159 ? 21.415 6.672 -34.868 1.00 93.00 159 GLN A O 1
ATOM 1277 N N . THR A 1 160 ? 22.031 4.946 -33.578 1.00 91.81 160 THR A N 1
ATOM 1278 C CA . THR A 1 160 ? 23.060 4.459 -34.511 1.00 91.81 160 THR A CA 1
ATOM 1279 C C . THR A 1 160 ? 22.465 4.113 -35.875 1.00 91.81 160 THR A C 1
ATOM 1281 O O . THR A 1 160 ? 23.032 4.479 -36.901 1.00 91.81 160 THR A O 1
ATOM 1284 N N . VAL A 1 161 ? 21.305 3.448 -35.894 1.00 89.44 161 VAL A N 1
ATOM 1285 C CA . VAL A 1 161 ? 20.588 3.119 -37.134 1.00 89.44 161 VAL A CA 1
ATOM 1286 C C . VAL A 1 161 ? 20.128 4.382 -37.869 1.00 89.44 161 VAL A C 1
ATOM 1288 O O . VAL A 1 161 ? 20.308 4.480 -39.079 1.00 89.44 161 VAL A O 1
ATOM 1291 N N . LEU A 1 162 ? 19.584 5.369 -37.156 1.00 88.56 162 LEU A N 1
ATOM 1292 C CA . LEU A 1 162 ? 19.160 6.638 -37.753 1.00 88.56 162 LEU A CA 1
ATOM 1293 C C . LEU A 1 162 ? 20.346 7.436 -38.316 1.00 88.56 162 LEU A C 1
ATOM 1295 O O . LEU A 1 162 ? 20.237 7.987 -39.409 1.00 88.56 162 LEU A O 1
ATOM 1299 N N . CYS A 1 163 ? 21.487 7.465 -37.622 1.00 87.81 163 CYS A N 1
ATOM 1300 C CA . CYS A 1 163 ? 22.712 8.091 -38.125 1.00 87.81 163 CYS A CA 1
ATOM 1301 C C . CYS A 1 163 ? 23.216 7.410 -39.407 1.00 87.81 163 CYS A C 1
ATOM 1303 O O . CYS A 1 163 ? 23.560 8.106 -40.359 1.00 87.81 163 CYS A O 1
ATOM 1305 N N . ASP A 1 164 ? 23.210 6.073 -39.465 1.00 86.50 164 ASP A N 1
ATOM 1306 C CA . ASP A 1 164 ? 23.545 5.322 -40.685 1.00 86.50 164 ASP A CA 1
ATOM 1307 C C . ASP A 1 164 ? 22.601 5.670 -41.848 1.00 86.50 164 ASP A C 1
ATOM 1309 O O . ASP A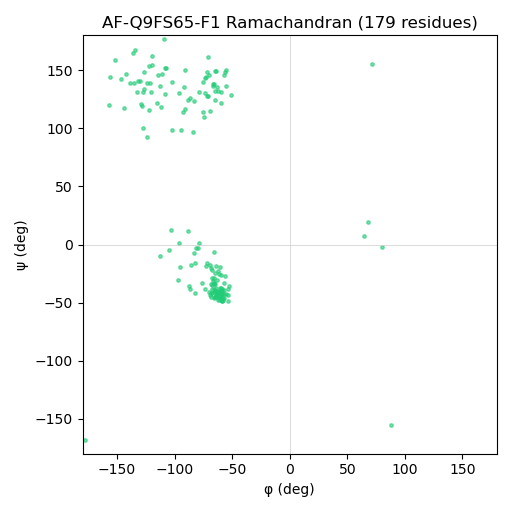 1 164 ? 23.044 5.880 -42.975 1.00 86.50 164 ASP A O 1
ATOM 1313 N N . MET A 1 165 ? 21.298 5.798 -41.579 1.00 84.56 165 MET A N 1
ATOM 1314 C CA . MET A 1 165 ? 20.311 6.189 -42.589 1.00 84.56 165 MET A CA 1
ATOM 1315 C C . MET A 1 165 ? 20.510 7.621 -43.105 1.00 84.56 165 MET A C 1
ATOM 1317 O O . MET A 1 165 ? 20.341 7.848 -44.302 1.00 84.56 165 MET A O 1
ATOM 1321 N N . LEU A 1 166 ? 20.875 8.572 -42.237 1.00 83.75 166 LEU A N 1
ATOM 1322 C CA . LEU A 1 166 ? 21.129 9.970 -42.618 1.00 83.75 166 LEU A CA 1
ATOM 1323 C C . LEU A 1 166 ? 22.368 10.136 -43.505 1.00 83.75 166 LEU A C 1
ATOM 1325 O O . LEU A 1 166 ? 22.410 11.054 -44.317 1.00 83.75 166 LEU A O 1
ATOM 1329 N N . LEU A 1 167 ? 23.359 9.252 -43.373 1.00 84.88 167 LEU A N 1
ATOM 1330 C CA . LEU A 1 167 ? 24.567 9.256 -44.204 1.00 84.88 167 LEU A CA 1
ATOM 1331 C C . LEU A 1 167 ? 24.351 8.636 -45.597 1.00 84.88 167 LEU A C 1
ATOM 1333 O O . LEU A 1 167 ? 25.296 8.540 -46.376 1.00 84.88 167 LEU A O 1
ATOM 1337 N N . ARG A 1 168 ? 23.132 8.196 -45.939 1.00 82.81 168 ARG A N 1
ATOM 1338 C CA . ARG A 1 168 ? 22.835 7.614 -47.255 1.00 82.81 168 ARG A CA 1
ATOM 1339 C C . ARG A 1 168 ? 22.676 8.713 -48.306 1.00 82.81 168 ARG A C 1
ATOM 1341 O O . ARG A 1 168 ? 21.864 9.616 -48.147 1.00 82.81 168 ARG A O 1
ATOM 1348 N N . ASP A 1 169 ? 23.357 8.547 -49.439 1.00 76.50 169 ASP A N 1
ATOM 1349 C CA . ASP A 1 169 ? 23.400 9.530 -50.538 1.00 76.50 169 ASP A CA 1
ATOM 1350 C C . ASP A 1 169 ? 22.040 9.868 -51.182 1.00 76.50 169 ASP A C 1
ATOM 1352 O O . ASP A 1 169 ? 21.916 10.883 -51.865 1.00 76.50 169 ASP A O 1
ATOM 1356 N N . ALA A 1 170 ? 21.012 9.026 -51.010 1.00 76.88 170 ALA A N 1
ATOM 1357 C CA . ALA A 1 170 ? 19.698 9.226 -51.619 1.00 76.88 170 ALA A CA 1
ATOM 1358 C C . ALA A 1 170 ? 18.550 8.887 -50.648 1.00 76.88 170 ALA A C 1
ATOM 1360 O O . ALA A 1 170 ? 18.597 7.826 -50.016 1.00 76.88 170 ALA A O 1
ATOM 1361 N N . PRO A 1 171 ? 17.460 9.685 -50.608 1.00 75.38 171 PRO A N 1
ATOM 1362 C CA . PRO A 1 171 ? 16.302 9.440 -49.738 1.00 75.38 171 PRO A CA 1
ATOM 1363 C C . PRO A 1 171 ? 15.652 8.065 -49.940 1.00 75.38 171 PRO A C 1
ATOM 1365 O O . PRO A 1 171 ? 15.201 7.442 -48.982 1.00 75.38 171 PRO A O 1
ATOM 1368 N N . VAL A 1 172 ? 15.666 7.534 -51.173 1.00 79.38 172 VAL A N 1
ATOM 1369 C CA . VAL A 1 172 ? 15.151 6.183 -51.475 1.00 79.38 172 VAL A CA 1
ATOM 1370 C C . VAL A 1 172 ? 15.920 5.095 -50.716 1.00 79.38 172 VAL A C 1
ATOM 1372 O O . VAL A 1 172 ? 15.380 4.026 -50.427 1.00 79.38 172 VAL A O 1
ATOM 1375 N N . GLY A 1 173 ? 17.176 5.371 -50.353 1.00 72.00 173 GLY A N 1
ATOM 1376 C CA . GLY A 1 173 ? 18.041 4.484 -49.587 1.00 72.00 173 GLY A CA 1
ATOM 1377 C C . GLY A 1 173 ? 17.514 4.183 -48.188 1.00 72.00 173 GLY A C 1
ATOM 1378 O O . GLY A 1 173 ? 17.860 3.141 -47.648 1.00 72.00 173 GLY A O 1
ATOM 1379 N N . ILE A 1 174 ? 16.656 5.031 -47.616 1.00 74.69 174 ILE A N 1
ATOM 1380 C CA . ILE A 1 174 ? 16.033 4.820 -46.299 1.00 74.69 174 ILE A CA 1
ATOM 1381 C C . ILE A 1 174 ? 15.044 3.638 -46.333 1.00 74.69 174 ILE A C 1
ATOM 1383 O O . ILE A 1 174 ? 14.944 2.891 -45.365 1.00 74.69 174 ILE A O 1
ATOM 1387 N N . VAL A 1 175 ? 14.358 3.427 -47.463 1.00 80.12 175 VAL A N 1
ATOM 1388 C CA . VAL A 1 175 ? 13.352 2.357 -47.631 1.00 80.12 175 VAL A CA 1
ATOM 1389 C C . VAL A 1 175 ? 13.944 1.118 -48.313 1.00 80.12 175 VAL A C 1
ATOM 1391 O O . VAL A 1 175 ? 13.522 -0.005 -48.048 1.00 80.12 175 VAL A O 1
ATOM 1394 N N . THR A 1 176 ? 14.937 1.309 -49.186 1.00 78.88 176 THR A N 1
ATOM 1395 C CA . THR A 1 176 ? 15.481 0.245 -50.052 1.00 78.88 176 THR A CA 1
ATOM 1396 C C . THR A 1 176 ? 16.721 -0.464 -49.501 1.00 78.88 176 THR A C 1
ATOM 1398 O O . THR A 1 176 ? 17.019 -1.568 -49.952 1.00 78.88 176 THR A O 1
ATOM 1401 N N .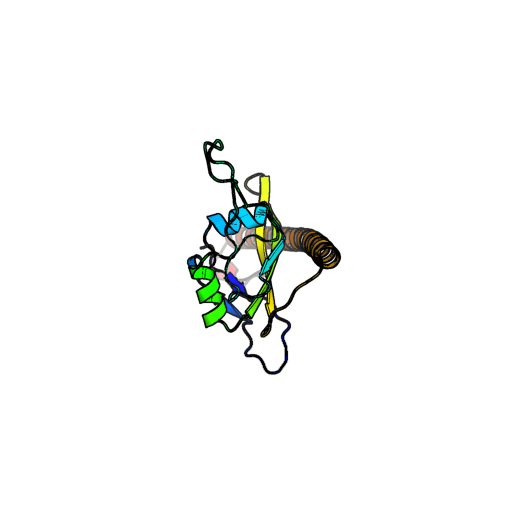 LYS A 1 177 ? 17.452 0.130 -48.544 1.00 77.00 177 LYS A N 1
ATOM 1402 C CA . LYS A 1 177 ? 18.662 -0.462 -47.941 1.00 77.00 177 LYS A CA 1
ATOM 1403 C C . LYS A 1 177 ? 18.420 -0.848 -46.479 1.00 77.00 177 LYS A C 1
ATOM 1405 O O . LYS A 1 177 ? 17.686 -0.165 -45.772 1.00 77.00 177 LYS A O 1
ATOM 1410 N N . THR A 1 178 ? 19.067 -1.917 -46.018 1.00 78.25 178 THR A N 1
ATOM 1411 C CA . THR A 1 178 ? 18.926 -2.454 -44.652 1.00 78.25 178 THR A CA 1
ATOM 1412 C C . THR A 1 178 ? 19.974 -1.852 -43.705 1.00 78.25 178 THR A C 1
ATOM 1414 O O . THR A 1 178 ? 21.145 -1.825 -44.086 1.00 78.25 178 THR A O 1
ATOM 1417 N N . PRO A 1 179 ? 19.616 -1.425 -42.474 1.00 76.00 179 PRO A N 1
ATOM 1418 C CA . PRO A 1 179 ? 18.264 -1.386 -41.901 1.00 76.00 179 PRO A CA 1
ATOM 1419 C C . PRO A 1 179 ? 17.384 -0.317 -42.566 1.00 76.00 179 PRO A C 1
ATOM 1421 O O . PRO A 1 179 ? 17.905 0.728 -42.960 1.00 76.00 179 PRO A O 1
ATOM 1424 N N . ASN A 1 180 ? 16.084 -0.594 -42.694 1.00 75.62 180 ASN A N 1
ATOM 1425 C CA . ASN A 1 180 ? 15.051 0.322 -43.198 1.00 75.62 180 ASN A CA 1
ATOM 1426 C C . ASN A 1 180 ? 14.121 0.779 -42.055 1.00 75.62 180 ASN A C 1
ATOM 1428 O O . ASN A 1 180 ? 14.340 0.388 -40.904 1.00 75.62 180 ASN A O 1
ATOM 1432 N N . ILE A 1 181 ? 13.166 1.669 -42.361 1.00 76.62 181 ILE A N 1
ATOM 1433 C CA . ILE A 1 181 ? 12.179 2.168 -41.382 1.00 76.62 181 ILE A CA 1
ATOM 1434 C C . ILE A 1 181 ? 11.213 1.071 -40.945 1.00 76.62 181 ILE A C 1
ATOM 1436 O O . ILE A 1 181 ? 10.822 0.262 -41.818 1.00 76.62 181 ILE A O 1
#

Mean predicted aligned error: 5.68 Å

Solvent-accessible surface area (backbone atoms only — not comparable to full-atom values): 10941 Å² total; per-residue (Å²): 131,73,52,46,66,33,88,72,80,87,79,66,89,91,54,85,84,58,64,74,44,73,43,65,36,76,83,58,42,68,71,56,56,55,47,32,76,76,40,47,63,49,56,41,40,42,59,84,58,81,79,79,84,84,86,73,69,86,84,52,94,60,83,83,83,51,83,81,46,74,80,52,72,78,56,69,72,58,34,51,47,28,59,75,70,58,33,34,9,39,41,38,33,44,28,50,28,75,29,89,88,79,59,62,75,40,80,74,50,70,52,76,45,74,30,81,46,72,47,85,76,58,67,72,58,54,52,52,50,49,53,51,36,51,54,49,18,53,54,50,41,52,52,52,51,50,52,51,53,53,49,51,53,48,52,53,51,51,50,54,52,50,53,58,46,70,71,44,96,44,80,66,45,38,73,75,36,88,83,52,125

Foldseek 3Di:
DQKDAQCDDDDDPPDDDRHGDIGGNVLQDPVNQVLCVVAFKEKDQFLPDDDDDDDDDPPPPDDDDCSRPNPDHDDPVNSVVCVVVLFGIKMKGFQWEADPPPGDIHGPDIDMDGDNHGDDDDPVVRVVVNVVSPVVSVVVNVVVVVVVVVVVVVVVVVVVVVVVQVPDPDVVCQCVPPPHD

Sequence (181 aa):
DDHGEVVAEMRRPDLEPYLGLHYPATDIPQASRFLFMKNRVRMICDYRATAVKVRQDKRLGQVLSLSRSTLRAPYGCHAQYMANMGSIASLVMAVTVDNSEVGGRRLWGLVVCHHTTPRFVPYPLRYACEFLTQVFGVQLNKEVELAARLRERHILRSQTVLCDMLLRDAPVGIVTKTPNI

Organism: Thuja plicata (NCBI:txid3316)

Radius of gyration: 24.1 Å; Cα contacts (8 Å, |Δi|>4): 187; chains: 1; bounding box: 43×38×82 Å